Protein AF-A0A542DFB2-F1 (afdb_monomer_lite)

Organism: Amycolatopsis cihanbeyliensis (NCBI:txid1128664)

Radius of gyration: 19.71 Å; chains: 1; bounding box: 49×46×48 Å

Foldseek 3Di:
DWDQLQDDDPDDDDGADADDDPDDDDDPDLVNVVVVLVVVLVVCVVVVDQAEGETEDQFQALCSQLVPDDVVQSDSVSSVVVNVSVVVSLVVCVVSVHAYEYEYEQLALVCLVRVVCCCVPPLVRHEYEYEYDLQNPPRRVVNVVVSCVVQVWDWDDWDDAFLAQWIKTWTAGPVRGIYMYIGGHADAQPPVCVVPPQPDDRRQSRHFHDWHWHQDPVRFIWIARGPVCCVRIDTPVCCVVDVVVVSSVCRRVVRVVVVVVVVVD

Sequence (265 aa):
MFQIAASQVCGGKVGLHEAPPAHSPRLVTVQRLLDQASTLLELARVAQAPTKIGGEFFGTTPGELAEIQHGRYGTPTLAERKIAALKRSIAACEDHGVKASANIVVPDHSHAPRVHRLLDEYSPHLSVRLLNSLEHGTTSIEAIERILAKRGAVATTHYITAGVSGARVAYHLPDGRRVSFKQIRRVRLPETCTGCRFNNETDCHEGFYGVRLYYDRTGRYHVGVCIQRMDLSLSLDEFLTSSLRSEILDLRDSEYHRLNARRAG

Structure (mmCIF, N/CA/C/O backbone):
data_AF-A0A542DFB2-F1
#
_entry.id   AF-A0A542DFB2-F1
#
loop_
_atom_site.group_PDB
_atom_site.id
_atom_site.type_symbol
_atom_site.label_atom_id
_atom_site.label_alt_id
_atom_site.label_comp_id
_atom_site.label_asym_id
_atom_site.label_entity_id
_atom_site.label_seq_id
_atom_site.pdbx_PDB_ins_code
_atom_site.Cartn_x
_atom_site.Cartn_y
_atom_site.Cartn_z
_atom_site.occupancy
_atom_site.B_iso_or_equiv
_atom_site.auth_seq_id
_atom_site.auth_comp_id
_atom_site.auth_asym_id
_atom_site.auth_atom_id
_atom_site.pdbx_PDB_model_num
ATOM 1 N N . MET A 1 1 ? 10.942 14.071 1.724 1.00 25.75 1 MET A N 1
ATOM 2 C CA . MET A 1 1 ? 10.619 13.075 2.756 1.00 25.75 1 MET A CA 1
ATOM 3 C C . MET A 1 1 ? 11.130 11.741 2.237 1.00 25.75 1 MET A C 1
ATOM 5 O O . MET A 1 1 ? 10.850 11.424 1.093 1.00 25.75 1 MET A O 1
ATOM 9 N N . PHE A 1 2 ? 11.987 11.049 2.982 1.00 24.19 2 PHE A N 1
ATOM 10 C CA . PHE A 1 2 ? 12.137 9.607 2.820 1.00 24.19 2 PHE A CA 1
ATOM 11 C C . PHE A 1 2 ? 11.417 9.020 4.008 1.00 24.19 2 PHE A C 1
ATOM 13 O O . PHE A 1 2 ? 11.789 9.327 5.139 1.00 24.19 2 PHE A O 1
ATOM 20 N N . GLN A 1 3 ? 10.394 8.225 3.754 1.00 23.70 3 GLN A N 1
ATOM 21 C CA . GLN A 1 3 ? 9.850 7.370 4.782 1.00 23.70 3 GLN A CA 1
ATOM 22 C C . GLN A 1 3 ? 10.392 5.975 4.485 1.00 23.70 3 GLN A C 1
ATOM 24 O O . GLN A 1 3 ? 9.856 5.221 3.678 1.00 23.70 3 GLN A O 1
ATOM 29 N N . ILE A 1 4 ? 11.514 5.635 5.123 1.00 25.97 4 ILE A N 1
ATOM 30 C CA . ILE A 1 4 ? 11.744 4.233 5.466 1.00 25.97 4 ILE A CA 1
ATOM 31 C C . ILE A 1 4 ? 10.796 3.992 6.634 1.00 25.97 4 ILE A C 1
ATOM 33 O O . ILE A 1 4 ? 11.161 4.127 7.798 1.00 25.97 4 ILE A O 1
ATOM 37 N N . ALA A 1 5 ? 9.527 3.739 6.322 1.00 24.98 5 ALA A N 1
ATOM 38 C CA . ALA A 1 5 ? 8.661 3.101 7.285 1.00 24.98 5 ALA A CA 1
ATOM 39 C C . ALA A 1 5 ? 9.162 1.660 7.381 1.00 24.98 5 ALA A C 1
ATOM 41 O O . ALA A 1 5 ? 8.866 0.844 6.505 1.00 24.98 5 ALA A O 1
ATOM 42 N N . ALA A 1 6 ? 9.932 1.357 8.431 1.00 25.11 6 ALA A N 1
ATOM 43 C CA . ALA A 1 6 ? 10.104 -0.009 8.900 1.00 25.11 6 ALA A CA 1
ATOM 44 C C . ALA A 1 6 ? 8.702 -0.552 9.208 1.00 25.11 6 ALA A C 1
ATOM 46 O O . ALA A 1 6 ? 8.158 -0.381 10.294 1.00 25.11 6 ALA A O 1
ATOM 47 N N . SER A 1 7 ? 8.064 -1.113 8.187 1.00 23.72 7 SER A N 1
ATOM 48 C CA . SER A 1 7 ? 6.731 -1.672 8.267 1.00 23.72 7 SER A CA 1
ATOM 49 C C . SER A 1 7 ? 6.843 -3.185 8.148 1.00 23.72 7 SER A C 1
ATOM 51 O O . SER A 1 7 ? 7.188 -3.736 7.106 1.00 23.72 7 SER A O 1
ATOM 53 N N . GLN A 1 8 ? 6.484 -3.812 9.268 1.00 28.31 8 GLN A N 1
ATOM 54 C CA . GLN A 1 8 ? 6.056 -5.198 9.446 1.00 28.31 8 GLN A CA 1
ATOM 55 C C . GLN A 1 8 ? 7.141 -6.280 9.545 1.00 28.31 8 GLN A C 1
ATOM 57 O O . GLN A 1 8 ? 7.492 -6.956 8.580 1.00 28.31 8 GLN A O 1
ATOM 62 N N . VAL A 1 9 ? 7.506 -6.550 10.802 1.00 24.36 9 VAL A N 1
ATOM 63 C CA . VAL A 1 9 ? 7.761 -7.904 11.314 1.00 24.36 9 VAL A CA 1
ATOM 64 C C . VAL A 1 9 ? 6.420 -8.658 11.301 1.00 24.36 9 VAL A C 1
ATOM 66 O O . VAL A 1 9 ? 5.436 -8.187 11.867 1.00 24.36 9 VAL A O 1
ATOM 69 N N . CYS A 1 10 ? 6.334 -9.797 10.609 1.00 23.20 10 CYS A N 1
ATOM 70 C CA . CYS A 1 10 ? 5.158 -10.671 10.687 1.00 23.20 10 CYS A CA 1
ATOM 71 C C . CYS A 1 10 ? 5.271 -11.568 11.924 1.00 23.20 10 CYS A C 1
ATOM 73 O O . CYS A 1 10 ? 6.188 -12.378 11.997 1.00 23.20 10 CYS A O 1
ATOM 75 N N . GLY A 1 11 ? 4.318 -11.437 12.852 1.00 23.17 11 GLY A N 1
ATOM 76 C CA . GLY A 1 11 ? 4.201 -12.286 14.044 1.00 23.17 11 GLY A CA 1
ATOM 77 C C . GLY A 1 11 ? 3.808 -11.518 15.310 1.00 23.17 11 GLY A C 1
ATOM 78 O O . GLY A 1 11 ? 4.504 -11.611 16.310 1.00 23.17 11 GLY A O 1
ATOM 79 N N . GLY A 1 12 ? 2.717 -10.742 15.273 1.00 24.33 12 GLY A N 1
ATOM 80 C CA . GLY A 1 12 ? 2.219 -9.971 16.424 1.00 24.33 12 GLY A CA 1
ATOM 81 C C . GLY A 1 12 ? 2.910 -8.612 16.654 1.00 24.33 12 GLY A C 1
ATOM 82 O O . GLY A 1 12 ? 4.126 -8.509 16.567 1.00 24.33 12 GLY A O 1
ATOM 83 N N . LYS A 1 13 ? 2.104 -7.598 17.025 1.00 26.81 13 LYS A N 1
ATOM 84 C CA . LYS A 1 13 ? 2.416 -6.179 17.376 1.00 26.81 13 LYS A CA 1
ATOM 85 C C . LYS A 1 13 ? 2.428 -5.182 16.193 1.00 26.81 13 LYS A C 1
ATOM 87 O O . LYS A 1 13 ? 3.095 -5.384 15.188 1.00 26.81 13 LYS A O 1
ATOM 92 N N . VAL A 1 14 ? 1.460 -4.252 16.156 1.00 24.56 14 VAL A N 1
ATOM 93 C CA . VAL A 1 14 ? 1.483 -2.867 16.692 1.00 24.56 14 VAL A CA 1
ATOM 94 C C . VAL A 1 14 ? 2.544 -1.988 16.008 1.00 24.56 14 VAL A C 1
ATOM 96 O O . VAL A 1 14 ? 3.728 -2.099 16.300 1.00 24.56 14 VAL A O 1
ATOM 99 N N . GLY A 1 15 ? 2.106 -1.118 15.091 1.00 25.75 15 GLY A N 1
ATOM 100 C CA . GLY A 1 15 ? 2.950 -0.115 14.430 1.00 25.75 15 GLY A CA 1
ATOM 101 C C . GLY A 1 15 ? 2.669 1.277 14.985 1.00 25.75 15 GLY A C 1
ATOM 102 O O . GLY A 1 15 ? 1.506 1.574 15.212 1.00 25.75 15 GLY A O 1
ATOM 103 N N . LEU A 1 16 ? 3.710 2.088 15.205 1.00 24.47 16 LEU A N 1
ATOM 104 C CA . LEU A 1 16 ? 3.617 3.497 15.605 1.00 24.47 16 LEU A CA 1
ATOM 105 C C . LEU A 1 16 ? 3.590 4.383 14.356 1.00 24.47 16 LEU A C 1
ATOM 107 O O . LEU A 1 16 ? 4.542 4.383 13.577 1.00 24.47 16 LEU A O 1
ATOM 111 N N . HIS A 1 17 ? 2.534 5.165 14.183 1.00 29.58 17 HIS A N 1
ATOM 112 C CA . HIS A 1 17 ? 2.498 6.291 13.257 1.00 29.58 17 HIS A CA 1
ATOM 113 C C . HIS A 1 17 ? 2.699 7.597 14.045 1.00 29.58 17 HIS A C 1
ATOM 115 O O . HIS A 1 17 ? 2.044 7.812 15.067 1.00 29.58 17 HIS A O 1
ATOM 121 N N . GLU A 1 18 ? 3.598 8.474 13.585 1.00 26.58 18 GLU A N 1
ATOM 122 C CA . GLU A 1 18 ? 3.619 9.874 14.028 1.00 26.58 18 GLU A CA 1
ATOM 123 C C . GLU A 1 18 ? 2.436 10.613 13.382 1.00 26.58 18 GLU A C 1
ATOM 125 O O . GLU A 1 18 ? 2.159 10.445 12.191 1.00 26.58 18 GLU A O 1
ATOM 130 N N . ALA A 1 19 ? 1.716 11.401 14.184 1.00 25.70 19 ALA A N 1
ATOM 131 C CA . ALA A 1 19 ? 0.596 12.224 13.734 1.00 25.70 19 ALA A CA 1
ATOM 132 C C . ALA A 1 19 ? 1.034 13.228 12.639 1.00 25.70 19 ALA A C 1
ATOM 134 O O . ALA A 1 19 ? 2.193 13.655 12.631 1.00 25.70 19 ALA A O 1
ATOM 135 N N . PRO A 1 20 ? 0.135 13.643 11.725 1.00 27.19 20 PRO A N 1
ATOM 136 C CA . PRO A 1 20 ? 0.481 14.600 10.677 1.00 27.19 20 PRO A CA 1
ATOM 137 C C . PRO A 1 20 ? 0.865 15.961 11.296 1.00 27.19 20 PRO A C 1
ATOM 139 O O . PRO A 1 20 ? 0.231 16.395 12.262 1.00 27.19 20 PRO A O 1
ATOM 142 N N . PRO A 1 21 ? 1.904 16.653 10.788 1.00 33.16 21 PRO A N 1
ATOM 143 C CA . PRO A 1 21 ? 2.450 17.818 11.465 1.00 33.16 21 PRO A CA 1
ATOM 144 C C . PRO A 1 21 ? 1.622 19.072 11.180 1.00 33.16 21 PRO A C 1
ATOM 146 O O . PRO A 1 21 ? 1.460 19.463 10.028 1.00 33.16 21 PRO A O 1
ATOM 149 N N . ALA A 1 22 ? 1.222 19.781 12.237 1.00 27.17 22 ALA A N 1
ATOM 150 C CA . ALA A 1 22 ? 0.954 21.215 12.136 1.00 27.17 22 ALA A CA 1
ATOM 151 C C . ALA A 1 22 ? 2.257 22.043 12.068 1.00 27.17 22 ALA A C 1
ATOM 153 O O . ALA A 1 22 ? 2.207 23.182 11.633 1.00 27.17 22 ALA A O 1
ATOM 154 N N . HIS A 1 23 ? 3.437 21.495 12.410 1.00 25.59 23 HIS A N 1
ATOM 155 C CA . HIS A 1 23 ? 4.732 22.172 12.234 1.00 25.59 23 HIS A CA 1
ATOM 156 C C . HIS A 1 23 ? 5.899 21.189 11.998 1.00 25.59 23 HIS A C 1
ATOM 158 O O . HIS A 1 23 ? 5.926 20.085 12.535 1.00 25.59 23 HIS A O 1
ATOM 164 N N . SER A 1 24 ? 6.852 21.633 11.169 1.00 21.91 24 SER A N 1
ATOM 165 C CA . SER A 1 24 ? 7.990 20.934 10.547 1.00 21.91 24 SER A CA 1
ATOM 166 C C . SER A 1 24 ? 8.671 19.807 11.354 1.00 21.91 24 SER A C 1
ATOM 168 O O . SER A 1 24 ? 9.199 20.075 12.437 1.00 21.91 24 SER A O 1
ATOM 170 N N . PRO A 1 25 ? 8.812 18.583 10.798 1.00 24.33 25 PRO A N 1
ATOM 171 C CA . PRO A 1 25 ? 9.634 17.540 11.408 1.00 24.33 25 PRO A CA 1
ATOM 172 C C . PRO A 1 25 ? 11.120 17.936 11.413 1.00 24.33 25 PRO A C 1
ATOM 174 O O . PRO A 1 25 ? 11.669 18.426 10.420 1.00 24.33 25 PRO A O 1
ATOM 177 N N . ARG A 1 26 ? 11.787 17.722 12.555 1.00 23.59 26 ARG A N 1
ATOM 178 C CA . ARG A 1 26 ? 13.242 17.883 12.692 1.00 23.59 26 ARG A CA 1
ATOM 179 C C . ARG A 1 26 ? 13.953 16.853 11.805 1.00 23.59 26 ARG A C 1
ATOM 181 O O . ARG A 1 26 ? 13.631 15.671 11.824 1.00 23.59 26 ARG A O 1
ATOM 188 N N . LEU A 1 27 ? 14.936 17.325 11.037 1.00 25.11 27 LEU A N 1
ATOM 189 C CA . LEU A 1 27 ? 15.814 16.525 10.181 1.00 25.11 27 LEU A CA 1
ATOM 190 C C . LEU A 1 27 ? 16.520 15.424 10.985 1.00 25.11 27 LEU A C 1
ATOM 192 O O . LEU A 1 27 ? 17.450 15.707 11.736 1.00 25.11 27 LEU A O 1
ATOM 196 N N . VAL A 1 28 ? 16.133 14.168 10.773 1.00 28.50 28 V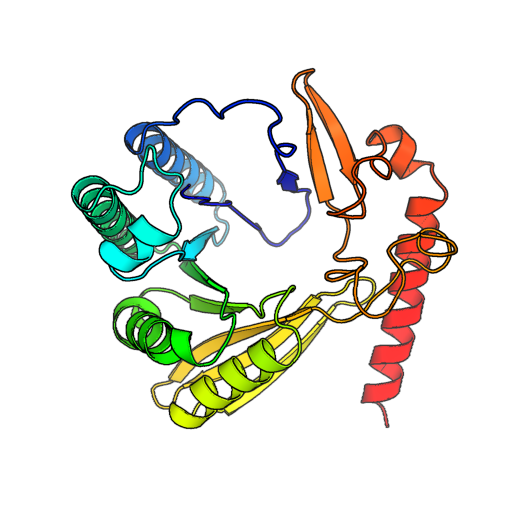AL A N 1
ATOM 197 C CA . VAL A 1 28 ? 17.018 13.030 11.037 1.00 28.50 28 VAL A CA 1
ATOM 198 C C . VAL A 1 28 ? 17.990 12.961 9.858 1.00 28.50 28 VAL A C 1
ATOM 200 O O . VAL A 1 28 ? 17.587 12.769 8.710 1.00 28.50 28 VAL A O 1
ATOM 203 N N . THR A 1 29 ? 19.271 13.219 10.111 1.00 27.44 29 THR A N 1
ATOM 204 C CA . THR A 1 29 ? 20.343 13.104 9.117 1.00 27.44 29 THR A CA 1
ATOM 205 C C . THR A 1 29 ? 20.395 11.676 8.570 1.00 27.44 29 THR A C 1
ATOM 207 O O . THR A 1 29 ? 20.251 10.721 9.325 1.00 27.44 29 THR A O 1
ATOM 210 N N . VAL A 1 30 ? 20.647 11.517 7.264 1.00 32.47 30 VAL A N 1
ATOM 211 C CA . VAL A 1 30 ? 20.801 10.205 6.590 1.00 32.47 30 VAL A CA 1
ATOM 212 C C . VAL A 1 30 ? 21.807 9.302 7.319 1.00 32.47 30 VAL A C 1
ATOM 214 O O . VAL A 1 30 ? 21.616 8.095 7.364 1.00 32.47 30 VAL A O 1
ATOM 217 N N . GLN A 1 31 ? 22.818 9.893 7.962 1.00 29.42 31 GLN A N 1
ATOM 218 C CA . GLN A 1 31 ? 23.769 9.181 8.812 1.00 29.42 31 GLN A CA 1
ATOM 219 C C . GLN A 1 31 ? 23.091 8.485 9.999 1.00 29.42 31 GLN A C 1
ATOM 221 O O . GLN A 1 31 ? 23.295 7.302 10.200 1.00 29.42 31 GLN A O 1
ATOM 226 N N . ARG A 1 32 ? 22.180 9.164 10.702 1.00 33.41 32 ARG A N 1
ATOM 227 C CA . ARG A 1 32 ? 21.460 8.608 11.856 1.00 33.41 32 ARG A CA 1
ATOM 228 C C . ARG A 1 32 ? 20.479 7.495 11.455 1.00 33.41 32 ARG A C 1
ATOM 230 O O . ARG A 1 32 ? 20.207 6.609 12.251 1.00 33.41 32 ARG A O 1
ATOM 237 N N . LEU A 1 33 ? 19.980 7.525 10.215 1.00 35.06 33 LEU A N 1
ATOM 238 C CA . LEU A 1 33 ? 19.195 6.444 9.600 1.00 35.06 33 LEU A CA 1
ATOM 239 C C . LEU A 1 33 ? 20.065 5.233 9.221 1.00 35.06 33 LEU A C 1
ATOM 241 O O . LEU A 1 33 ? 19.615 4.102 9.369 1.00 35.06 33 LEU A O 1
ATOM 245 N N . LEU A 1 34 ? 21.302 5.454 8.761 1.00 36.34 34 LEU A N 1
ATOM 246 C CA . LEU A 1 34 ? 22.284 4.385 8.539 1.00 36.34 34 LEU A CA 1
ATOM 247 C C . LEU A 1 34 ? 22.746 3.772 9.869 1.00 36.34 34 LEU A C 1
ATOM 249 O O . LEU A 1 34 ? 22.837 2.551 9.973 1.00 36.34 34 LEU A O 1
ATOM 253 N N . ASP A 1 35 ? 22.933 4.597 10.899 1.00 38.44 35 ASP A N 1
ATOM 254 C CA . ASP A 1 35 ? 23.262 4.151 12.254 1.00 38.44 35 ASP A CA 1
ATOM 255 C C . ASP A 1 35 ? 22.099 3.331 12.849 1.00 38.44 35 ASP A C 1
ATOM 257 O O . ASP A 1 35 ? 22.317 2.263 13.410 1.00 38.44 35 ASP A O 1
ATOM 261 N N . GLN A 1 36 ? 20.845 3.750 12.631 1.00 39.81 36 GLN A N 1
ATOM 262 C CA . GLN A 1 36 ? 19.656 2.975 13.011 1.00 39.81 36 GLN A CA 1
ATOM 263 C C . GLN A 1 36 ? 19.491 1.685 12.200 1.00 39.81 36 GLN A C 1
ATOM 265 O O . GLN A 1 36 ? 19.054 0.685 12.761 1.00 39.81 36 GLN A O 1
ATOM 270 N N . ALA A 1 37 ? 19.837 1.670 10.909 1.00 41.88 37 ALA A N 1
ATOM 271 C CA . ALA A 1 37 ? 19.822 0.453 10.097 1.00 41.88 37 ALA A CA 1
ATOM 272 C C . ALA A 1 37 ? 20.858 -0.562 10.604 1.00 41.88 37 ALA A C 1
ATOM 274 O O . ALA A 1 37 ? 20.532 -1.736 10.727 1.00 41.88 37 ALA A O 1
ATOM 275 N N . SER A 1 38 ? 22.055 -0.095 10.975 1.00 41.06 38 SER A N 1
ATOM 276 C CA . SER A 1 38 ? 23.095 -0.878 11.658 1.00 41.06 38 SER A CA 1
ATOM 277 C C . SER A 1 38 ? 22.603 -1.447 13.001 1.00 41.06 38 SER A C 1
ATOM 279 O O . SER A 1 38 ? 22.711 -2.647 13.242 1.00 41.06 38 SER A O 1
ATOM 281 N N . THR A 1 39 ? 21.950 -0.632 13.836 1.00 38.81 39 THR A N 1
ATOM 282 C CA . THR A 1 39 ? 21.360 -1.087 15.111 1.00 38.81 39 THR A CA 1
ATOM 283 C C . THR A 1 39 ? 20.206 -2.081 14.911 1.00 38.81 39 THR A C 1
ATOM 285 O O . THR A 1 39 ? 20.091 -3.062 15.642 1.00 38.81 39 THR A O 1
ATOM 288 N N . LEU A 1 40 ? 19.352 -1.872 13.903 1.00 38.59 40 LEU A N 1
ATOM 289 C CA . LEU A 1 40 ? 18.279 -2.804 13.533 1.00 38.59 40 LEU A CA 1
ATOM 290 C C . LEU A 1 40 ? 18.834 -4.123 12.967 1.00 38.59 40 LEU A C 1
ATOM 292 O O . LEU A 1 40 ? 18.248 -5.175 13.210 1.00 38.59 40 LEU A O 1
ATOM 296 N N . LEU A 1 41 ? 19.967 -4.077 12.257 1.00 42.16 41 LEU A N 1
ATOM 297 C CA . LEU A 1 41 ? 20.713 -5.238 11.758 1.00 42.16 41 LEU A CA 1
ATOM 298 C C . LEU A 1 41 ? 21.354 -6.048 12.897 1.00 42.16 41 LEU A C 1
ATOM 300 O O . LEU A 1 41 ? 21.289 -7.277 12.867 1.00 42.16 41 LEU A O 1
ATOM 304 N N . GLU A 1 42 ? 21.916 -5.396 13.920 1.00 39.28 42 GLU A N 1
ATOM 305 C CA . GLU A 1 42 ? 22.391 -6.082 15.131 1.00 39.28 42 GLU A CA 1
ATOM 306 C C . GLU A 1 42 ? 21.243 -6.739 15.905 1.00 39.28 42 GLU A C 1
ATOM 308 O O . GLU A 1 42 ? 21.332 -7.915 16.255 1.00 39.28 42 GLU A O 1
ATOM 313 N N . LEU A 1 43 ? 20.129 -6.029 16.103 1.00 34.41 43 LEU A N 1
ATOM 314 C CA . LEU A 1 43 ? 18.941 -6.579 16.763 1.00 34.41 43 LEU A CA 1
ATOM 315 C C . LEU A 1 43 ? 18.358 -7.779 15.998 1.00 34.41 43 LEU A C 1
ATOM 317 O O . LEU A 1 43 ? 17.972 -8.773 16.609 1.00 34.41 43 LEU A O 1
ATOM 321 N N . ALA A 1 44 ? 18.341 -7.719 14.665 1.00 35.06 44 ALA A N 1
ATOM 322 C CA . ALA A 1 44 ? 17.924 -8.818 13.796 1.00 35.06 44 ALA A CA 1
ATOM 323 C C . ALA A 1 44 ? 18.855 -10.039 13.882 1.00 35.06 44 ALA A C 1
ATOM 325 O O . ALA A 1 44 ? 18.373 -11.174 13.933 1.00 35.06 44 ALA A O 1
ATOM 326 N N . ARG A 1 45 ? 20.178 -9.816 13.939 1.00 40.16 45 ARG A N 1
ATOM 327 C CA . ARG A 1 45 ? 21.183 -10.873 14.152 1.00 40.16 45 ARG A CA 1
ATOM 328 C C . ARG A 1 45 ? 21.005 -11.563 15.501 1.00 40.16 45 ARG A C 1
ATOM 330 O O . ARG A 1 45 ? 21.043 -12.788 15.557 1.00 40.16 45 ARG A O 1
ATOM 337 N N . VAL A 1 46 ? 20.776 -10.795 16.565 1.00 37.88 46 VAL A N 1
ATOM 338 C CA . VAL A 1 46 ? 20.543 -11.325 17.918 1.00 37.88 46 VAL A CA 1
ATOM 339 C C . VAL A 1 46 ? 19.220 -12.102 17.999 1.00 37.88 46 VAL A C 1
ATOM 341 O O . VAL A 1 46 ? 19.134 -13.091 18.722 1.00 37.88 46 VAL A O 1
ATOM 344 N N . ALA A 1 47 ? 18.202 -11.712 17.226 1.00 30.97 47 ALA A N 1
ATOM 345 C CA . ALA A 1 47 ? 16.862 -12.297 17.290 1.00 30.97 47 ALA A CA 1
ATOM 346 C C . ALA A 1 47 ? 16.635 -13.562 16.429 1.00 30.97 47 ALA A C 1
ATOM 348 O O . ALA A 1 47 ? 15.548 -14.131 16.507 1.00 30.97 47 ALA A O 1
ATOM 349 N N . GLN A 1 48 ? 17.598 -13.993 15.595 1.00 33.97 48 GLN A N 1
ATOM 350 C CA . GLN A 1 48 ? 17.486 -15.152 14.676 1.00 33.97 48 GLN A CA 1
ATOM 351 C C . GLN A 1 48 ? 16.179 -15.206 13.846 1.00 33.97 48 GLN A C 1
ATOM 353 O O . GLN A 1 48 ? 15.727 -16.273 13.430 1.00 33.97 48 GLN A O 1
ATOM 358 N N . ALA A 1 49 ? 15.556 -14.057 13.579 1.00 35.59 49 ALA A N 1
ATOM 359 C CA . ALA A 1 49 ? 14.310 -13.965 12.826 1.00 35.59 49 ALA A CA 1
ATOM 360 C C . ALA A 1 49 ? 14.586 -13.485 11.391 1.00 35.59 49 ALA A C 1
ATOM 362 O O . ALA A 1 49 ? 15.392 -12.565 11.203 1.00 35.59 49 ALA A O 1
ATOM 363 N N . PRO A 1 50 ? 13.911 -14.038 10.359 1.00 38.56 50 PRO A N 1
ATOM 364 C CA . PRO A 1 50 ? 14.035 -13.535 8.997 1.00 38.56 50 PRO A CA 1
ATOM 365 C C . PRO A 1 50 ? 13.543 -12.086 8.949 1.00 38.56 50 PRO A C 1
ATOM 367 O O . PRO A 1 50 ? 12.345 -11.804 8.972 1.00 38.56 50 PRO A O 1
ATOM 370 N N . THR A 1 51 ? 14.495 -11.162 8.895 1.00 49.69 51 THR A N 1
ATOM 371 C CA . THR A 1 51 ? 14.220 -9.730 8.931 1.00 49.69 51 THR A CA 1
ATOM 372 C C . THR A 1 51 ? 14.010 -9.235 7.509 1.00 49.69 51 THR A C 1
ATOM 374 O O . THR A 1 51 ? 14.783 -9.536 6.596 1.00 49.69 51 THR A O 1
ATOM 377 N N . LYS A 1 52 ? 12.916 -8.501 7.306 1.00 50.44 52 LYS A N 1
ATOM 378 C CA . LYS A 1 52 ? 12.601 -7.841 6.044 1.00 50.44 52 LYS A CA 1
ATOM 379 C C . LYS A 1 52 ? 12.516 -6.340 6.279 1.00 50.44 52 LYS A C 1
ATOM 381 O O . LYS A 1 52 ? 11.786 -5.907 7.164 1.00 50.44 52 LYS A O 1
ATOM 386 N N . ILE A 1 53 ? 13.213 -5.559 5.460 1.00 55.84 53 ILE A N 1
ATOM 387 C CA . ILE A 1 53 ? 13.146 -4.096 5.488 1.00 55.84 53 ILE A CA 1
ATOM 388 C C . ILE A 1 53 ? 12.315 -3.622 4.291 1.00 55.84 53 ILE A C 1
ATOM 390 O O . ILE A 1 53 ? 12.544 -4.015 3.144 1.00 55.84 53 ILE A O 1
ATOM 394 N N . GLY A 1 54 ? 11.296 -2.807 4.563 1.00 49.62 54 GLY A N 1
ATOM 395 C CA . GLY A 1 54 ? 10.465 -2.160 3.550 1.00 49.62 54 GLY A CA 1
ATOM 396 C C . GLY A 1 54 ? 10.801 -0.683 3.407 1.00 49.62 54 GLY A C 1
ATOM 397 O O . GLY A 1 54 ? 11.004 0.002 4.405 1.00 49.62 54 GLY A O 1
ATOM 398 N N . GLY A 1 55 ? 10.850 -0.198 2.167 1.00 55.59 55 GLY A N 1
ATOM 399 C CA . GLY A 1 55 ? 11.021 1.216 1.849 1.00 55.59 55 GLY A CA 1
ATOM 400 C C . GLY A 1 55 ? 10.036 1.679 0.779 1.00 55.59 55 GLY A C 1
ATOM 401 O O . GLY A 1 55 ? 9.618 0.902 -0.082 1.00 55.59 55 GLY A O 1
ATOM 402 N N . GLU A 1 56 ? 9.663 2.955 0.830 1.00 58.78 56 GLU A N 1
ATOM 403 C CA . GLU A 1 56 ? 8.843 3.601 -0.195 1.00 58.78 56 GLU A CA 1
ATOM 404 C C . GLU A 1 56 ? 9.732 4.271 -1.247 1.00 58.78 56 GLU A C 1
ATOM 406 O O . GLU A 1 56 ? 10.609 5.084 -0.939 1.00 58.78 56 GLU A O 1
ATOM 411 N N . PHE A 1 57 ? 9.513 3.907 -2.509 1.00 65.62 57 PHE A N 1
ATOM 412 C CA . PHE A 1 57 ? 10.231 4.428 -3.663 1.00 65.62 57 PHE A CA 1
ATOM 413 C C . PHE A 1 57 ? 9.409 5.545 -4.284 1.00 65.62 57 PHE A C 1
ATOM 415 O O . PHE A 1 57 ? 8.524 5.331 -5.110 1.00 65.62 57 PHE A O 1
ATOM 422 N N . PHE A 1 58 ? 9.730 6.756 -3.855 1.00 62.88 58 PHE A N 1
ATOM 423 C CA . PHE A 1 58 ? 9.090 7.974 -4.321 1.00 62.88 58 PHE A CA 1
ATOM 424 C C . PHE A 1 58 ? 9.571 8.354 -5.737 1.00 62.88 58 PHE A C 1
ATOM 426 O O . PHE A 1 58 ? 8.767 8.740 -6.579 1.00 62.88 58 PHE A O 1
ATOM 433 N N . GLY A 1 59 ? 10.852 8.147 -6.051 1.00 67.62 59 GLY A N 1
ATOM 434 C CA . GLY A 1 59 ? 11.412 8.352 -7.389 1.00 67.62 59 GLY A CA 1
ATOM 435 C C . GLY A 1 59 ? 12.539 7.365 -7.673 1.00 67.62 59 GLY A C 1
ATOM 436 O O . GLY A 1 59 ? 13.221 6.917 -6.751 1.00 67.62 59 GLY A O 1
ATOM 437 N N . THR A 1 60 ? 12.721 7.019 -8.947 1.00 75.75 60 THR A N 1
ATOM 438 C CA . THR A 1 60 ? 13.833 6.174 -9.426 1.00 75.75 60 THR A CA 1
ATOM 439 C C . THR A 1 60 ? 14.976 7.004 -10.010 1.00 75.75 60 THR A C 1
ATOM 441 O O . THR A 1 60 ? 16.083 6.499 -10.163 1.00 75.75 60 THR A O 1
ATOM 444 N N . THR A 1 61 ? 14.733 8.288 -10.289 1.00 82.31 61 THR A N 1
ATOM 445 C CA . THR A 1 61 ? 15.747 9.252 -10.732 1.00 82.31 61 THR A CA 1
ATOM 446 C C . THR A 1 61 ? 15.779 10.483 -9.820 1.00 82.31 61 THR A C 1
ATOM 448 O O . THR A 1 61 ? 14.807 10.743 -9.101 1.00 82.31 61 THR A O 1
ATOM 451 N N . PRO A 1 62 ? 16.880 11.260 -9.818 1.00 81.19 62 PRO A N 1
ATOM 452 C CA . PRO A 1 62 ? 16.965 12.466 -9.001 1.00 81.19 62 PRO A CA 1
ATOM 453 C C . PRO A 1 62 ? 15.888 13.501 -9.330 1.00 81.19 62 PRO A C 1
ATOM 455 O O . PRO A 1 62 ? 15.347 14.105 -8.412 1.00 81.19 62 PRO A O 1
ATOM 458 N N . GLY A 1 63 ? 15.549 13.670 -10.614 1.00 81.31 63 GLY A N 1
ATOM 459 C CA . GLY A 1 63 ? 14.488 14.585 -11.050 1.00 81.31 63 GLY A CA 1
ATOM 460 C C . GLY A 1 63 ? 13.129 14.186 -10.480 1.00 81.31 63 GLY A C 1
ATOM 461 O O . GLY A 1 63 ? 12.506 14.971 -9.774 1.00 81.31 63 GLY A O 1
ATOM 462 N N . GLU A 1 64 ? 12.744 12.918 -10.652 1.00 80.88 64 GLU A N 1
ATOM 463 C CA . GLU A 1 64 ? 11.498 12.383 -10.085 1.00 80.88 64 GLU A CA 1
ATOM 464 C C . GLU A 1 64 ? 11.445 12.550 -8.566 1.00 80.88 64 GLU A C 1
ATOM 466 O O . GLU A 1 64 ? 10.431 12.939 -7.993 1.00 80.88 64 GLU A O 1
ATOM 471 N N . LEU A 1 65 ? 12.556 12.245 -7.890 1.00 78.12 65 LEU A N 1
ATOM 472 C CA . LEU A 1 65 ? 12.634 12.348 -6.443 1.00 78.12 65 LEU A CA 1
ATOM 473 C C . LEU A 1 65 ? 12.627 13.808 -5.959 1.00 78.12 65 LEU A C 1
ATOM 475 O O . LEU A 1 65 ? 12.207 14.057 -4.831 1.00 78.12 65 LEU A O 1
ATOM 479 N N . ALA A 1 66 ? 13.091 14.760 -6.764 1.00 76.56 66 ALA A N 1
ATOM 480 C CA . ALA A 1 66 ? 13.043 16.180 -6.443 1.00 76.56 66 ALA A CA 1
ATOM 481 C C . ALA A 1 66 ? 11.616 16.745 -6.557 1.00 76.56 66 ALA A C 1
ATOM 483 O O . ALA A 1 66 ? 11.200 17.477 -5.662 1.00 76.56 66 ALA A O 1
ATOM 484 N N . GLU A 1 67 ? 10.855 16.349 -7.583 1.00 77.31 67 GLU A N 1
ATOM 485 C CA . GLU A 1 67 ? 9.482 16.824 -7.857 1.00 77.31 67 GLU A CA 1
ATOM 486 C C . GLU A 1 67 ? 8.505 16.568 -6.704 1.00 77.31 67 GLU A C 1
ATOM 488 O O . GLU A 1 67 ? 7.661 17.397 -6.378 1.00 77.31 67 GLU A O 1
ATOM 493 N N . ILE A 1 68 ? 8.640 15.420 -6.049 1.00 71.44 68 ILE A N 1
ATOM 494 C CA . ILE A 1 68 ? 7.760 14.987 -4.952 1.00 71.44 68 ILE A CA 1
ATOM 495 C C . ILE A 1 68 ? 8.285 15.384 -3.570 1.00 71.44 68 ILE A C 1
ATOM 497 O O . ILE A 1 68 ? 7.709 15.033 -2.536 1.00 71.44 68 ILE A O 1
ATOM 501 N N . GLN A 1 69 ? 9.428 16.069 -3.511 1.00 67.44 69 GLN A N 1
ATOM 502 C CA . GLN A 1 69 ? 9.997 16.529 -2.258 1.00 67.44 69 GLN A CA 1
ATOM 503 C C . GLN A 1 69 ? 9.524 17.938 -1.928 1.00 67.44 69 GLN A C 1
ATOM 505 O O . GLN A 1 69 ? 9.539 18.836 -2.757 1.00 67.44 69 GLN A O 1
ATOM 510 N N . HIS A 1 70 ? 9.185 18.147 -0.652 1.00 73.88 70 HIS A N 1
ATOM 511 C CA . HIS A 1 70 ? 8.980 19.484 -0.098 1.00 73.88 70 HIS A CA 1
ATOM 512 C C . HIS A 1 70 ? 10.117 20.422 -0.535 1.00 73.88 70 HIS A C 1
ATOM 514 O O . HIS A 1 70 ? 11.278 20.020 -0.440 1.00 73.88 70 HIS A O 1
ATOM 520 N N . GLY A 1 71 ? 9.803 21.661 -0.935 1.00 72.25 71 GLY A N 1
ATOM 521 C CA . GLY A 1 71 ? 10.724 22.568 -1.645 1.00 72.25 71 GLY A CA 1
ATOM 522 C C . GLY A 1 71 ? 12.107 22.739 -1.002 1.00 72.25 71 GLY A C 1
ATOM 523 O O . GLY A 1 71 ? 13.113 22.791 -1.697 1.00 72.25 71 GLY A O 1
ATOM 524 N N . ARG A 1 72 ? 12.191 22.680 0.334 1.00 70.12 72 ARG A N 1
ATOM 525 C CA . ARG A 1 72 ? 13.463 22.644 1.091 1.00 70.12 72 ARG A CA 1
ATOM 526 C C . ARG A 1 72 ? 14.439 21.527 0.662 1.00 70.12 72 ARG A C 1
ATOM 528 O O . ARG A 1 72 ? 15.638 21.643 0.895 1.00 70.12 72 ARG A O 1
ATOM 535 N N . TYR A 1 73 ? 13.938 20.427 0.108 1.00 68.44 73 TYR A N 1
ATOM 536 C CA . TYR A 1 73 ? 14.705 19.234 -0.257 1.00 68.44 73 TYR A CA 1
ATOM 537 C C . TYR A 1 73 ? 14.679 18.915 -1.752 1.00 68.44 73 TYR A C 1
ATOM 539 O O . TYR A 1 73 ? 15.394 18.004 -2.155 1.00 68.44 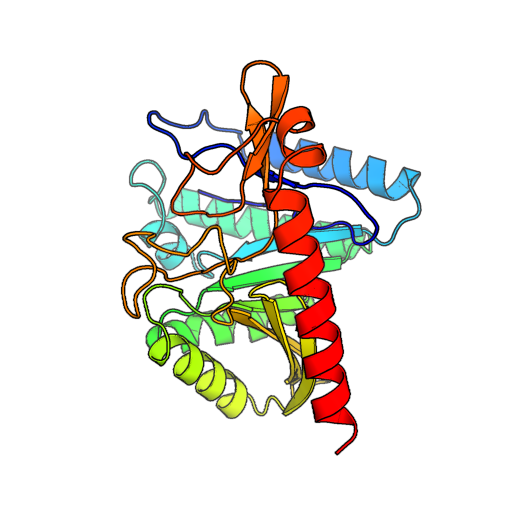73 TYR A O 1
ATOM 547 N N . GLY A 1 74 ? 13.907 19.649 -2.556 1.00 71.50 74 GLY A N 1
ATOM 548 C CA . GLY A 1 74 ? 13.721 19.407 -3.991 1.00 71.50 74 GLY A CA 1
ATOM 549 C C . GLY A 1 74 ? 14.923 19.781 -4.864 1.00 71.50 74 GLY A C 1
ATOM 550 O O . GLY A 1 74 ? 14.742 20.140 -6.020 1.00 71.50 74 GLY A O 1
ATOM 551 N N . THR A 1 75 ? 16.151 19.749 -4.333 1.00 79.69 75 THR A N 1
ATOM 552 C CA . THR A 1 75 ? 17.348 20.016 -5.138 1.00 79.69 75 THR A CA 1
ATOM 553 C C . THR A 1 75 ? 17.865 18.718 -5.769 1.00 79.69 75 THR A C 1
ATOM 555 O O . THR A 1 75 ? 17.953 17.697 -5.071 1.00 79.69 75 THR A O 1
ATOM 558 N N . PRO A 1 76 ? 18.268 18.731 -7.055 1.00 79.12 76 PRO A N 1
ATOM 559 C CA . PRO A 1 76 ? 18.791 17.545 -7.736 1.00 79.12 76 PRO A CA 1
ATOM 560 C C . PRO A 1 76 ? 19.950 16.876 -6.987 1.00 79.12 76 PRO A C 1
ATOM 562 O O . PRO A 1 76 ? 19.937 15.667 -6.785 1.00 79.12 76 PRO A O 1
ATOM 565 N N . THR A 1 77 ? 20.888 17.659 -6.447 1.00 83.44 77 THR A N 1
ATOM 566 C CA . THR A 1 77 ? 22.036 17.142 -5.684 1.00 83.44 77 THR A CA 1
ATOM 567 C C . THR A 1 77 ? 21.618 16.392 -4.418 1.00 83.44 77 THR A C 1
ATOM 569 O O . THR A 1 77 ? 22.205 15.367 -4.060 1.00 83.44 77 THR A O 1
ATOM 572 N N . LEU A 1 78 ? 20.595 16.876 -3.702 1.00 78.69 78 LEU A N 1
ATOM 573 C CA . LEU A 1 78 ? 20.074 16.145 -2.549 1.00 78.69 78 LEU A CA 1
ATOM 574 C C . LEU A 1 78 ? 19.381 14.864 -3.004 1.00 78.69 78 LEU A C 1
ATOM 576 O O . LEU A 1 78 ? 19.589 13.830 -2.376 1.00 78.69 78 LEU A O 1
ATOM 580 N N . ALA A 1 79 ? 18.604 14.908 -4.084 1.00 78.38 79 ALA A N 1
ATOM 581 C CA . ALA A 1 79 ? 17.949 13.734 -4.647 1.00 78.38 79 ALA A CA 1
ATOM 582 C C . ALA A 1 79 ? 18.951 12.662 -5.139 1.00 78.38 79 ALA A C 1
ATOM 584 O O . ALA A 1 79 ? 18.755 11.475 -4.877 1.00 78.38 79 ALA A O 1
ATOM 585 N N . GLU A 1 80 ? 20.075 13.056 -5.737 1.00 83.00 80 GLU A N 1
ATOM 586 C CA . GLU A 1 80 ? 21.173 12.157 -6.126 1.00 83.00 80 GLU A CA 1
ATOM 587 C C . GLU A 1 80 ? 21.803 11.460 -4.924 1.00 83.00 80 GLU A C 1
ATOM 589 O O . GLU A 1 80 ? 21.865 10.230 -4.870 1.00 83.00 80 GLU A O 1
ATOM 594 N N . ARG A 1 81 ? 22.219 12.234 -3.910 1.00 80.75 81 ARG A N 1
ATOM 595 C CA . ARG A 1 81 ? 22.802 11.684 -2.672 1.00 80.75 81 ARG A CA 1
ATOM 596 C C . ARG A 1 81 ? 21.874 10.670 -2.015 1.00 80.75 81 ARG A C 1
ATOM 598 O O . ARG A 1 81 ? 22.318 9.674 -1.445 1.00 80.75 81 ARG A O 1
ATOM 605 N N . LYS A 1 82 ? 20.581 10.948 -2.098 1.00 73.88 82 LYS A N 1
ATOM 606 C CA . LYS A 1 82 ? 19.491 10.141 -1.575 1.00 73.88 82 LYS A CA 1
ATOM 607 C C . LYS A 1 82 ? 19.320 8.823 -2.341 1.00 73.88 82 LYS A C 1
ATOM 609 O O . LYS A 1 82 ? 19.243 7.775 -1.705 1.00 73.88 82 LYS A O 1
ATOM 614 N N . ILE A 1 83 ? 19.347 8.844 -3.672 1.00 79.25 83 ILE A N 1
ATOM 615 C CA . ILE A 1 83 ? 19.330 7.621 -4.496 1.00 79.25 83 ILE A CA 1
ATOM 616 C C . ILE A 1 83 ? 20.602 6.797 -4.286 1.00 79.25 83 ILE A C 1
ATOM 618 O O . ILE A 1 83 ? 20.533 5.577 -4.162 1.00 79.25 83 ILE A O 1
ATOM 622 N N . ALA A 1 84 ? 21.762 7.446 -4.171 1.00 79.62 84 ALA A N 1
ATOM 623 C CA . ALA A 1 84 ? 23.013 6.758 -3.869 1.00 79.62 84 ALA A CA 1
ATOM 624 C C . ALA A 1 84 ? 22.971 6.067 -2.494 1.00 79.62 84 ALA A C 1
ATOM 626 O O . ALA A 1 84 ? 23.442 4.940 -2.355 1.00 79.62 84 ALA A O 1
ATOM 627 N N . ALA A 1 85 ? 22.381 6.714 -1.483 1.00 78.75 85 ALA A N 1
ATOM 628 C CA . ALA A 1 85 ? 22.172 6.103 -0.172 1.00 78.75 85 ALA A CA 1
ATOM 629 C C . ALA A 1 85 ? 21.239 4.887 -0.250 1.00 78.75 85 ALA A C 1
ATOM 631 O O . ALA A 1 85 ? 21.569 3.846 0.307 1.00 78.75 85 ALA A O 1
ATOM 632 N N . LEU A 1 86 ? 20.139 4.986 -1.002 1.00 78.94 86 LEU A N 1
ATOM 633 C CA . LEU A 1 86 ? 19.219 3.872 -1.232 1.00 78.94 86 LEU A CA 1
ATOM 634 C C . LEU A 1 86 ? 19.922 2.663 -1.865 1.00 78.94 86 LEU A C 1
ATOM 636 O O . LEU A 1 86 ? 19.767 1.548 -1.377 1.00 78.94 86 LEU A O 1
ATOM 640 N N . LYS A 1 87 ? 20.744 2.885 -2.900 1.00 80.50 87 LYS A N 1
ATOM 641 C CA 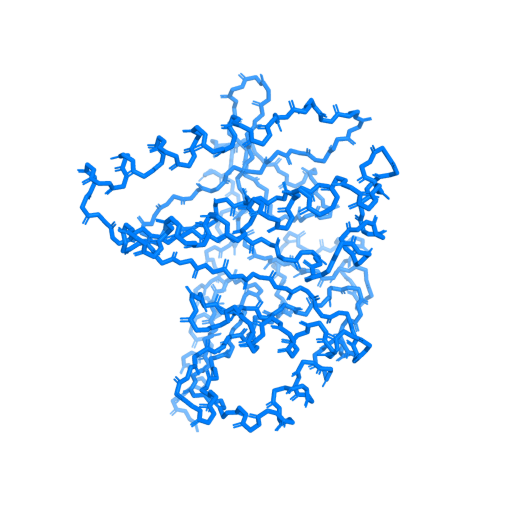. LYS A 1 87 ? 21.534 1.819 -3.539 1.00 80.50 87 LYS A CA 1
ATOM 642 C C . LYS A 1 87 ? 22.480 1.135 -2.545 1.00 80.50 87 LYS A C 1
ATOM 644 O O . LYS A 1 87 ? 22.511 -0.089 -2.491 1.00 80.50 87 LYS A O 1
ATOM 649 N N . ARG A 1 88 ? 23.183 1.907 -1.704 1.00 80.44 88 ARG A N 1
ATOM 650 C CA . ARG A 1 88 ? 24.044 1.347 -0.644 1.00 80.44 88 ARG A CA 1
ATOM 651 C C . ARG A 1 88 ? 23.259 0.541 0.390 1.00 80.44 88 ARG A C 1
ATOM 653 O O . ARG A 1 88 ? 23.740 -0.493 0.829 1.00 80.44 88 ARG A O 1
ATOM 660 N N . SER A 1 89 ? 22.062 0.988 0.769 1.00 76.00 89 SER A N 1
ATOM 661 C CA . SER A 1 89 ? 21.216 0.250 1.714 1.00 76.00 89 SER A CA 1
ATOM 662 C C . SER A 1 89 ? 20.725 -1.083 1.151 1.00 76.00 89 SER A C 1
ATOM 664 O O . SER A 1 89 ? 20.640 -2.048 1.901 1.00 76.00 89 SER A O 1
ATOM 666 N N . ILE A 1 90 ? 20.418 -1.150 -0.148 1.00 79.06 90 ILE A N 1
ATOM 667 C CA . ILE A 1 90 ? 20.036 -2.405 -0.812 1.00 79.06 90 ILE A CA 1
ATOM 668 C C . ILE A 1 90 ? 21.219 -3.374 -0.812 1.00 79.06 90 ILE A C 1
ATOM 670 O O . ILE A 1 90 ? 21.058 -4.488 -0.326 1.00 79.06 90 ILE A O 1
ATOM 674 N N . ALA A 1 91 ? 22.403 -2.922 -1.240 1.00 81.38 91 ALA A N 1
ATOM 675 C CA . ALA A 1 91 ? 23.615 -3.743 -1.232 1.00 81.38 91 ALA A CA 1
ATOM 676 C C . ALA A 1 91 ? 23.938 -4.275 0.176 1.00 81.38 91 ALA A C 1
ATOM 678 O O . ALA A 1 91 ? 24.129 -5.469 0.358 1.00 81.38 91 ALA A O 1
ATOM 679 N N . ALA A 1 92 ? 23.867 -3.420 1.202 1.00 76.50 92 ALA A N 1
ATOM 680 C CA . ALA A 1 92 ? 24.072 -3.847 2.585 1.00 76.50 92 ALA A CA 1
ATOM 681 C C . ALA A 1 92 ? 23.036 -4.888 3.053 1.00 76.50 92 ALA A C 1
ATOM 683 O O . ALA A 1 92 ? 23.363 -5.778 3.834 1.00 76.50 92 ALA A O 1
ATOM 684 N N . CYS A 1 93 ? 21.779 -4.796 2.598 1.00 76.25 93 CYS A N 1
ATOM 685 C CA . CYS A 1 93 ? 20.787 -5.830 2.894 1.00 76.25 93 CYS A CA 1
ATOM 686 C C . CYS A 1 93 ? 21.193 -7.171 2.271 1.00 76.25 93 CYS A C 1
ATOM 688 O O . CYS A 1 93 ? 21.126 -8.192 2.951 1.00 76.25 93 CYS A O 1
ATOM 690 N N . GLU A 1 94 ? 21.645 -7.169 1.017 1.00 82.19 94 GLU A N 1
ATOM 691 C CA . GLU A 1 94 ? 22.112 -8.374 0.325 1.00 82.19 94 GLU A CA 1
ATOM 692 C C . GLU A 1 94 ? 23.340 -8.989 1.004 1.00 82.19 94 GLU A C 1
ATOM 694 O O . GLU A 1 94 ? 23.309 -10.175 1.338 1.00 82.19 94 GLU A O 1
ATOM 699 N N . ASP A 1 95 ? 24.355 -8.175 1.312 1.00 81.69 95 ASP A N 1
ATOM 700 C CA . ASP A 1 95 ? 25.594 -8.586 1.993 1.00 81.69 95 ASP A CA 1
ATOM 701 C C . ASP A 1 95 ? 25.331 -9.239 3.361 1.00 81.69 95 ASP A C 1
ATOM 703 O O . ASP A 1 95 ? 26.119 -10.049 3.856 1.00 81.69 95 ASP A O 1
ATOM 707 N N . HIS A 1 96 ? 24.205 -8.900 3.990 1.00 78.19 96 HIS A N 1
ATOM 708 C CA . HIS A 1 96 ? 23.794 -9.427 5.289 1.00 78.19 96 HIS A CA 1
ATOM 709 C C . HIS A 1 96 ? 22.645 -10.444 5.217 1.00 78.19 96 HIS A C 1
ATOM 711 O O . HIS A 1 96 ? 22.135 -10.855 6.261 1.00 78.19 96 HIS A O 1
ATOM 717 N N . GLY A 1 97 ? 22.224 -10.868 4.019 1.00 78.50 97 GLY A N 1
ATOM 718 C CA . GLY A 1 97 ? 21.133 -11.834 3.839 1.00 78.50 97 GLY A CA 1
ATOM 719 C C . GLY A 1 97 ? 19.758 -11.325 4.299 1.00 78.50 97 GLY A C 1
ATOM 720 O O . GLY A 1 97 ? 18.845 -12.115 4.554 1.00 78.50 97 GLY A O 1
ATOM 721 N N . VAL A 1 98 ? 19.592 -10.008 4.419 1.00 77.06 98 VAL A N 1
ATOM 722 C CA . VAL A 1 98 ? 18.345 -9.344 4.808 1.00 77.06 98 VAL A CA 1
ATOM 723 C C . VAL A 1 98 ? 17.501 -9.082 3.570 1.00 77.06 98 VAL A C 1
ATOM 725 O O . VAL A 1 98 ? 17.956 -8.528 2.573 1.00 77.06 98 VAL A O 1
ATOM 728 N N . LYS A 1 99 ? 16.216 -9.442 3.624 1.00 76.75 99 LYS A N 1
ATOM 729 C CA . LYS A 1 99 ? 15.319 -9.227 2.482 1.00 76.75 99 LYS A CA 1
ATOM 730 C C . LYS A 1 99 ? 14.899 -7.763 2.409 1.00 76.75 99 LYS A C 1
ATOM 732 O O . LYS A 1 99 ? 14.302 -7.242 3.349 1.00 76.75 99 LYS A O 1
ATOM 737 N N . ALA A 1 100 ? 15.101 -7.129 1.261 1.00 78.00 100 ALA A N 1
ATOM 738 C CA . ALA A 1 100 ? 14.595 -5.788 0.995 1.00 78.00 100 ALA A CA 1
ATOM 739 C C . ALA A 1 100 ? 13.250 -5.809 0.240 1.00 78.00 100 ALA A C 1
ATOM 741 O O . ALA A 1 100 ? 12.874 -6.769 -0.454 1.00 78.00 100 ALA A O 1
ATOM 742 N N . SER A 1 101 ? 12.484 -4.727 0.376 1.00 81.75 101 SER A N 1
ATOM 743 C CA . SER A 1 101 ? 11.306 -4.478 -0.452 1.00 81.75 101 SER A CA 1
ATOM 744 C C . SER A 1 101 ? 11.103 -3.019 -0.805 1.00 81.75 101 SER A C 1
ATOM 746 O O . SER A 1 101 ? 11.329 -2.136 0.019 1.00 81.75 101 SER A O 1
ATOM 748 N N . ALA A 1 102 ? 10.614 -2.808 -2.023 1.00 83.75 102 ALA A N 1
ATOM 749 C CA . ALA A 1 102 ? 10.229 -1.518 -2.563 1.00 83.75 102 ALA A CA 1
ATOM 750 C C . ALA A 1 102 ? 8.709 -1.442 -2.698 1.00 83.75 102 ALA A C 1
ATOM 752 O O . ALA A 1 102 ? 8.102 -2.302 -3.337 1.00 83.75 102 ALA A O 1
ATOM 753 N N . ASN A 1 103 ? 8.107 -0.397 -2.144 1.00 85.75 103 ASN A N 1
ATOM 754 C CA . ASN A 1 103 ? 6.724 -0.023 -2.408 1.00 85.75 103 ASN A CA 1
ATOM 755 C C . ASN A 1 103 ? 6.703 1.173 -3.369 1.00 85.75 103 ASN A C 1
ATOM 757 O O . ASN A 1 103 ? 7.422 2.141 -3.135 1.00 85.75 103 ASN A O 1
ATOM 761 N N . ILE A 1 104 ? 5.870 1.139 -4.407 1.00 87.19 104 ILE A N 1
ATOM 762 C CA . ILE A 1 104 ? 5.656 2.269 -5.322 1.00 87.19 104 ILE A CA 1
ATOM 763 C C . ILE A 1 104 ? 4.159 2.493 -5.530 1.00 87.19 104 ILE A C 1
ATOM 765 O O . ILE A 1 104 ? 3.422 1.549 -5.813 1.00 87.19 104 ILE A O 1
ATOM 769 N N . VAL A 1 105 ? 3.719 3.742 -5.384 1.00 89.19 105 VAL A N 1
ATOM 770 C CA . VAL A 1 105 ? 2.360 4.169 -5.738 1.00 89.19 105 VAL A CA 1
ATOM 771 C C . VAL A 1 105 ? 2.334 4.516 -7.223 1.00 89.19 105 VAL A C 1
ATOM 773 O O . VAL A 1 105 ? 3.218 5.224 -7.701 1.00 89.19 105 VAL A O 1
ATOM 776 N N . VAL A 1 106 ? 1.342 4.006 -7.952 1.00 92.25 106 VAL A N 1
ATOM 777 C CA . VAL A 1 106 ? 1.193 4.210 -9.402 1.00 92.25 106 VAL A CA 1
ATOM 778 C C . VAL A 1 106 ? -0.127 4.940 -9.662 1.00 92.25 106 VAL A C 1
ATOM 780 O O . VAL A 1 106 ? -1.151 4.277 -9.771 1.00 92.25 106 VAL A O 1
ATOM 783 N N . PRO A 1 107 ? -0.156 6.282 -9.722 1.00 90.38 107 PRO A N 1
ATOM 784 C CA . PRO A 1 107 ? -1.392 7.047 -9.914 1.00 90.38 107 PRO A CA 1
ATOM 785 C C . PRO A 1 107 ? -2.107 6.749 -11.233 1.00 90.38 107 PRO A C 1
ATOM 787 O O . PRO A 1 107 ? -3.322 6.584 -11.253 1.00 90.38 107 PRO A O 1
ATOM 790 N N . ASP A 1 108 ? -1.346 6.631 -12.316 1.00 94.56 108 ASP A N 1
ATOM 791 C CA . ASP A 1 108 ? -1.843 6.383 -13.664 1.00 94.56 108 ASP A CA 1
ATOM 792 C C . ASP A 1 108 ? -0.725 5.790 -14.548 1.00 94.56 108 ASP A C 1
ATOM 794 O O . ASP A 1 108 ? 0.378 5.470 -14.089 1.00 94.56 108 ASP A O 1
ATOM 798 N N . HIS A 1 109 ? -0.999 5.640 -15.846 1.00 96.06 109 HIS A N 1
ATOM 799 C CA . HIS A 1 109 ? -0.067 5.019 -16.785 1.00 96.06 109 HIS A CA 1
ATOM 800 C C . HIS A 1 109 ? 1.170 5.885 -17.110 1.00 96.06 109 HIS A C 1
ATOM 802 O O . HIS A 1 109 ? 2.155 5.354 -17.628 1.00 96.06 109 HIS A O 1
ATOM 808 N N . SER A 1 110 ? 1.194 7.182 -16.773 1.00 93.56 110 SER A N 1
ATOM 809 C CA . SER A 1 110 ? 2.400 8.020 -16.923 1.00 93.56 110 SER A CA 1
ATOM 810 C C . SER A 1 110 ? 3.570 7.504 -16.076 1.00 93.56 110 SER A C 1
ATOM 812 O O . SER A 1 110 ? 4.730 7.713 -16.424 1.00 93.56 110 SER A O 1
ATOM 814 N N . HIS A 1 111 ? 3.281 6.745 -15.012 1.00 92.19 111 HIS A N 1
ATOM 815 C CA . HIS A 1 111 ? 4.280 6.131 -14.138 1.00 92.19 111 HIS A CA 1
ATOM 816 C C . HIS A 1 111 ? 4.872 4.820 -14.686 1.00 92.19 111 HIS A C 1
ATOM 818 O O . HIS A 1 111 ? 5.789 4.263 -14.074 1.00 92.19 111 HIS A O 1
ATOM 824 N N . ALA A 1 112 ? 4.417 4.325 -15.843 1.00 94.81 112 ALA A N 1
ATOM 825 C CA . ALA A 1 112 ? 4.932 3.092 -16.441 1.00 94.81 112 ALA A CA 1
ATOM 826 C C . ALA A 1 112 ? 6.468 3.071 -16.608 1.00 94.81 112 ALA A C 1
ATOM 828 O O . ALA A 1 112 ? 7.079 2.080 -16.198 1.00 94.81 112 ALA A O 1
ATOM 829 N N . PRO A 1 113 ? 7.140 4.134 -17.107 1.00 93.00 113 PRO A N 1
ATOM 830 C CA . PRO A 1 113 ? 8.601 4.149 -17.210 1.00 93.00 113 PRO A CA 1
ATOM 831 C C . PRO A 1 113 ? 9.299 3.972 -15.856 1.00 93.00 113 PRO A C 1
ATOM 833 O O . PRO A 1 113 ? 10.306 3.269 -15.768 1.00 93.00 113 PRO A O 1
ATOM 836 N N . ARG A 1 114 ? 8.742 4.558 -14.787 1.00 90.94 114 ARG A N 1
ATOM 837 C CA . ARG A 1 114 ? 9.270 4.439 -13.421 1.00 90.94 114 ARG A CA 1
ATOM 838 C C . ARG A 1 114 ? 9.150 3.011 -12.901 1.00 90.94 114 ARG A C 1
ATOM 840 O O . ARG A 1 114 ? 10.113 2.477 -12.357 1.00 90.94 114 ARG A O 1
ATOM 847 N N . VAL A 1 115 ? 7.996 2.375 -13.103 1.00 92.75 115 VAL A N 1
ATOM 848 C CA . VAL A 1 115 ? 7.794 0.972 -12.713 1.00 92.75 115 VAL A CA 1
ATOM 849 C C . VAL A 1 115 ? 8.719 0.051 -13.506 1.00 92.75 115 VAL A C 1
ATOM 851 O O . VAL A 1 115 ? 9.335 -0.830 -12.915 1.00 92.75 115 VAL A O 1
ATOM 854 N N . HIS A 1 116 ? 8.875 0.265 -14.816 1.00 93.75 116 HIS A N 1
ATOM 855 C CA . HIS A 1 116 ? 9.788 -0.538 -15.630 1.00 93.75 116 HIS A CA 1
ATOM 856 C C . HIS A 1 116 ? 11.231 -0.452 -15.126 1.00 93.75 116 HIS A C 1
ATOM 858 O O . HIS A 1 116 ? 11.817 -1.505 -14.892 1.00 93.75 116 HIS A O 1
ATOM 864 N N . ARG A 1 117 ? 11.754 0.753 -14.846 1.00 91.12 117 ARG A N 1
ATOM 865 C CA . ARG A 1 117 ? 13.088 0.922 -14.240 1.00 91.12 117 ARG A CA 1
ATOM 866 C C . ARG A 1 117 ? 13.203 0.255 -12.877 1.00 91.12 117 ARG A C 1
ATOM 868 O O . ARG A 1 117 ? 14.181 -0.436 -12.624 1.00 91.12 117 ARG A O 1
ATOM 875 N N . LEU A 1 118 ? 12.197 0.405 -12.011 1.00 89.19 118 LEU A N 1
ATOM 876 C CA . LEU A 1 118 ? 12.191 -0.261 -10.707 1.00 89.19 118 LEU A CA 1
ATOM 877 C C . LEU A 1 118 ? 12.305 -1.786 -10.858 1.00 89.19 118 LEU A C 1
ATOM 879 O O . LEU A 1 118 ? 13.059 -2.440 -10.141 1.00 89.19 118 LEU A O 1
ATOM 883 N N . LEU A 1 119 ? 11.561 -2.357 -11.803 1.00 91.06 119 LEU A N 1
ATOM 884 C CA . LEU A 1 119 ? 11.599 -3.786 -12.076 1.00 91.06 119 LEU A CA 1
ATOM 885 C C . LEU A 1 119 ? 12.916 -4.215 -12.735 1.00 91.06 119 LEU A C 1
ATOM 887 O O . LEU A 1 119 ? 13.462 -5.240 -12.343 1.00 91.06 119 LEU A O 1
ATOM 891 N N . ASP A 1 120 ? 13.452 -3.455 -13.684 1.00 91.12 120 ASP A N 1
ATOM 892 C CA . ASP A 1 120 ? 14.685 -3.817 -14.389 1.00 91.12 120 ASP A CA 1
ATOM 893 C C . ASP A 1 120 ? 15.921 -3.686 -13.495 1.00 91.12 120 ASP A C 1
ATOM 895 O O . ASP A 1 120 ? 16.700 -4.630 -13.402 1.00 91.12 120 ASP A O 1
ATOM 899 N N . GLU A 1 121 ? 16.061 -2.570 -12.780 1.00 88.38 121 GLU A N 1
ATOM 900 C CA . GLU A 1 121 ? 17.268 -2.258 -12.008 1.00 88.38 121 GLU A CA 1
ATOM 901 C C . GLU A 1 121 ? 17.250 -2.835 -10.588 1.00 88.38 121 GLU A C 1
ATOM 903 O O . GLU A 1 121 ? 18.299 -3.192 -10.063 1.00 88.38 121 GLU A O 1
ATOM 908 N N . TYR A 1 122 ? 16.082 -2.915 -9.939 1.00 83.44 122 TYR A N 1
ATOM 909 C CA . TYR A 1 122 ? 16.019 -3.201 -8.500 1.00 83.44 122 TYR A CA 1
ATOM 910 C C . TYR A 1 122 ? 15.355 -4.531 -8.154 1.00 83.44 122 TYR A C 1
ATOM 912 O O . TYR A 1 122 ? 15.733 -5.147 -7.162 1.00 83.44 122 TYR A O 1
ATOM 920 N N . SER A 1 123 ? 14.397 -5.029 -8.942 1.00 84.00 123 SER A N 1
ATOM 921 C CA . SER A 1 123 ? 13.724 -6.291 -8.591 1.00 84.00 123 SER A CA 1
ATOM 922 C C . SER A 1 123 ? 14.595 -7.566 -8.571 1.00 84.00 123 SER A C 1
ATOM 924 O O . SER A 1 123 ? 14.154 -8.534 -7.950 1.00 84.00 123 SER A O 1
ATOM 926 N N . PRO A 1 124 ? 15.811 -7.622 -9.165 1.00 87.06 124 PRO A N 1
ATOM 927 C CA . PRO A 1 124 ? 16.753 -8.709 -8.872 1.00 87.06 124 PRO A CA 1
ATOM 928 C C . PRO A 1 124 ? 17.211 -8.737 -7.403 1.00 87.06 124 PRO A C 1
ATOM 930 O O . PRO A 1 124 ? 17.465 -9.807 -6.863 1.00 87.06 124 PRO A O 1
ATOM 933 N N . HIS A 1 125 ? 17.256 -7.569 -6.758 1.00 83.56 125 HIS A N 1
ATOM 934 C CA . HIS A 1 125 ? 17.833 -7.352 -5.428 1.00 83.56 125 HIS A CA 1
ATOM 935 C C . HIS A 1 125 ? 16.771 -7.219 -4.321 1.00 83.56 125 HIS A C 1
ATOM 937 O O . HIS A 1 125 ? 17.047 -7.346 -3.128 1.00 83.56 125 HIS A O 1
ATOM 943 N N . LEU A 1 126 ? 15.518 -6.927 -4.690 1.00 85.25 126 LEU A N 1
ATOM 944 C CA . LEU A 1 126 ? 14.428 -6.717 -3.739 1.00 85.25 126 LEU A CA 1
ATOM 945 C C . LEU A 1 126 ? 13.069 -7.172 -4.265 1.00 85.25 126 LEU A C 1
ATOM 947 O O . LEU A 1 126 ? 12.820 -7.294 -5.459 1.00 85.25 126 LEU A O 1
ATOM 951 N N . SER A 1 127 ? 12.131 -7.376 -3.342 1.00 85.75 127 SER A N 1
ATOM 952 C CA . SER A 1 127 ? 10.732 -7.622 -3.715 1.00 85.75 127 SER A CA 1
ATOM 953 C C . SER A 1 127 ? 9.992 -6.313 -3.994 1.00 85.75 127 SER A C 1
ATOM 955 O O . SER A 1 127 ? 10.036 -5.393 -3.179 1.00 85.75 127 SER A O 1
ATOM 957 N N . VAL A 1 128 ? 9.262 -6.236 -5.109 1.00 90.00 128 VAL A N 1
ATOM 958 C CA . VAL A 1 128 ? 8.517 -5.027 -5.500 1.00 90.00 128 VAL A CA 1
ATOM 959 C C . VAL A 1 128 ? 7.026 -5.166 -5.190 1.00 90.00 128 VAL A C 1
ATOM 961 O O . VAL A 1 128 ? 6.396 -6.196 -5.460 1.00 90.00 128 VAL A O 1
ATOM 964 N N . ARG A 1 129 ? 6.444 -4.107 -4.624 1.00 92.38 129 ARG A N 1
ATOM 965 C CA . ARG A 1 129 ? 5.011 -3.958 -4.388 1.00 92.38 129 ARG A CA 1
ATOM 966 C C . ARG A 1 129 ? 4.488 -2.695 -5.062 1.00 92.38 129 ARG A C 1
ATOM 968 O O . ARG A 1 129 ? 4.872 -1.587 -4.704 1.00 92.38 129 ARG A O 1
ATOM 975 N N . LEU A 1 130 ? 3.576 -2.884 -6.003 1.00 94.25 130 LEU A N 1
ATOM 976 C CA . LEU A 1 130 ? 2.804 -1.818 -6.626 1.00 94.25 130 LEU A CA 1
ATOM 977 C C . LEU A 1 130 ? 1.585 -1.522 -5.746 1.00 94.25 130 LEU A C 1
ATOM 979 O O . LEU A 1 130 ? 0.945 -2.447 -5.233 1.00 94.25 130 LEU A O 1
ATOM 983 N N . LEU A 1 131 ? 1.296 -0.244 -5.547 1.00 90.81 131 LEU A N 1
ATOM 984 C CA . LEU A 1 131 ? 0.176 0.272 -4.769 1.00 90.81 131 LEU A CA 1
ATOM 985 C C . LEU A 1 131 ? -0.684 1.137 -5.684 1.00 90.81 131 LEU A C 1
ATOM 987 O O . LEU A 1 131 ? -0.150 1.997 -6.390 1.00 90.81 131 LEU A O 1
ATOM 991 N N . ASN A 1 132 ? -2.001 0.938 -5.654 1.00 89.50 132 ASN A N 1
ATOM 992 C CA . ASN A 1 132 ? -2.889 1.877 -6.323 1.00 89.50 132 ASN A CA 1
ATOM 993 C C . ASN A 1 132 ? -2.953 3.200 -5.542 1.00 89.50 132 ASN A C 1
ATOM 995 O O . ASN A 1 132 ? -2.908 3.213 -4.310 1.00 89.50 132 ASN A O 1
ATOM 999 N N . SER A 1 133 ? -3.074 4.310 -6.262 1.00 86.56 133 SER A N 1
ATOM 1000 C CA . SER A 1 133 ? -3.406 5.604 -5.681 1.00 86.56 133 SER A CA 1
ATOM 1001 C C . SER A 1 133 ? -4.849 5.589 -5.185 1.00 86.56 133 SER A C 1
ATOM 1003 O O . SER A 1 133 ? -5.759 5.102 -5.860 1.00 86.56 133 SER A O 1
ATOM 1005 N N . LEU A 1 134 ? -5.040 6.135 -3.988 1.00 81.94 134 LEU A N 1
ATOM 1006 C CA . LEU A 1 134 ? -6.348 6.317 -3.366 1.00 81.94 134 LEU A CA 1
ATOM 1007 C C . LEU A 1 134 ? -7.180 7.401 -4.061 1.00 81.94 134 LEU A C 1
ATOM 1009 O O . LEU A 1 134 ? -8.398 7.285 -4.143 1.00 81.94 134 LEU A O 1
ATOM 1013 N N . GLU A 1 135 ? -6.511 8.421 -4.587 1.00 81.44 135 GLU A N 1
ATOM 1014 C CA . GLU A 1 135 ? -7.132 9.550 -5.280 1.00 81.44 135 GLU A CA 1
ATOM 1015 C C . GLU A 1 135 ? -7.559 9.173 -6.704 1.00 81.44 135 GLU A C 1
ATOM 1017 O O . GLU A 1 135 ? -8.635 9.546 -7.151 1.00 81.44 135 GLU A O 1
ATOM 1022 N N . HIS A 1 136 ? -6.737 8.388 -7.407 1.00 84.62 136 HIS A N 1
ATOM 1023 C CA . HIS A 1 136 ? -6.952 8.092 -8.829 1.00 84.62 136 HIS A CA 1
ATOM 1024 C C . HIS A 1 136 ? -7.782 6.815 -9.063 1.00 84.62 136 HIS A C 1
ATOM 1026 O O . HIS A 1 136 ? -8.112 6.494 -10.204 1.00 84.62 136 HIS A O 1
ATOM 1032 N N . GLY A 1 137 ? -8.117 6.073 -8.000 1.00 84.38 137 GLY A N 1
ATOM 1033 C CA . GLY A 1 137 ? -9.076 4.965 -8.030 1.00 84.38 137 GLY A CA 1
ATOM 1034 C C . GLY A 1 137 ? -8.829 3.947 -9.149 1.00 84.38 137 GLY A C 1
ATOM 1035 O O . GLY A 1 137 ? -7.759 3.340 -9.226 1.00 84.38 137 GLY A O 1
ATOM 1036 N N . THR A 1 138 ? -9.830 3.752 -10.012 1.00 88.44 138 THR A N 1
ATOM 1037 C CA . THR A 1 138 ? -9.805 2.776 -11.116 1.00 88.44 138 THR A CA 1
ATOM 1038 C C . THR A 1 138 ? -8.691 3.049 -12.124 1.00 88.44 138 THR A C 1
ATOM 1040 O O . THR A 1 138 ? -8.003 2.110 -12.515 1.00 88.44 138 THR A O 1
ATOM 1043 N N . THR A 1 139 ? -8.422 4.314 -12.461 1.00 93.19 139 THR A N 1
ATOM 1044 C CA . THR A 1 139 ? -7.344 4.699 -13.391 1.00 93.19 139 THR A CA 1
ATOM 1045 C C . THR A 1 139 ? -5.988 4.151 -12.946 1.00 93.19 139 THR A C 1
ATOM 1047 O O . THR A 1 139 ? -5.188 3.674 -13.752 1.00 93.19 139 THR A O 1
ATOM 1050 N N . SER A 1 140 ? -5.737 4.171 -11.637 1.00 92.69 140 SER A N 1
ATOM 1051 C CA . SER A 1 140 ? -4.520 3.627 -11.040 1.00 92.69 140 SER A CA 1
ATOM 1052 C C . SER A 1 140 ? -4.449 2.100 -11.141 1.00 92.69 140 SER A C 1
ATOM 1054 O O . SER A 1 140 ? -3.390 1.542 -11.437 1.00 92.69 140 SER A O 1
ATOM 1056 N N . ILE A 1 141 ? -5.576 1.419 -10.919 1.00 92.62 141 ILE A N 1
ATOM 1057 C CA . ILE A 1 141 ? -5.676 -0.043 -11.009 1.00 92.62 141 ILE A CA 1
ATOM 1058 C C . ILE A 1 141 ? -5.409 -0.499 -12.448 1.00 92.62 141 ILE A C 1
ATOM 1060 O O . ILE A 1 141 ? -4.519 -1.320 -12.667 1.00 92.62 141 ILE A O 1
ATOM 1064 N N . GLU A 1 142 ? -6.098 0.098 -13.421 1.00 95.44 142 GLU A N 1
ATOM 1065 C CA . GLU A 1 142 ? -5.943 -0.208 -14.847 1.00 95.44 142 GLU A CA 1
ATOM 1066 C C . GLU A 1 142 ? -4.514 0.056 -15.335 1.00 95.44 142 GLU A C 1
ATOM 1068 O O . GLU A 1 142 ? -3.949 -0.725 -16.105 1.00 95.44 142 GLU A O 1
ATOM 1073 N N . ALA A 1 143 ? -3.882 1.133 -14.856 1.00 97.06 143 ALA A N 1
ATOM 1074 C CA . ALA A 1 143 ? -2.491 1.427 -15.170 1.00 97.06 143 ALA A CA 1
ATOM 1075 C C . ALA A 1 143 ? -1.546 0.319 -14.687 1.00 97.06 143 ALA A C 1
ATOM 1077 O O . ALA A 1 143 ? -0.690 -0.131 -15.452 1.00 97.06 143 ALA A O 1
ATOM 1078 N N . ILE A 1 144 ? -1.703 -0.139 -13.442 1.00 96.75 144 ILE A N 1
ATOM 1079 C CA . ILE A 1 144 ? -0.883 -1.216 -12.872 1.00 96.75 144 ILE A CA 1
ATOM 1080 C C . ILE A 1 144 ? -1.090 -2.519 -13.644 1.00 96.75 144 ILE A C 1
ATOM 1082 O O . ILE A 1 144 ? -0.111 -3.171 -14.013 1.00 96.75 144 ILE A O 1
ATOM 1086 N N . GLU A 1 145 ? -2.340 -2.885 -13.917 1.00 96.12 145 GLU A N 1
ATOM 1087 C CA . GLU A 1 145 ? -2.679 -4.093 -14.671 1.00 96.12 145 GLU A CA 1
ATOM 1088 C C . GLU A 1 145 ? -2.078 -4.056 -16.077 1.00 96.12 145 GLU A C 1
ATOM 1090 O O . GLU A 1 145 ? -1.416 -5.008 -16.492 1.00 96.12 145 GLU A O 1
ATOM 1095 N N . ARG A 1 146 ? -2.189 -2.920 -16.774 1.00 97.50 146 ARG A N 1
ATOM 1096 C CA . ARG A 1 146 ? -1.576 -2.717 -18.091 1.00 97.50 146 ARG A CA 1
ATOM 1097 C C . ARG A 1 146 ? -0.052 -2.835 -18.052 1.00 97.50 146 ARG A C 1
ATOM 1099 O O . ARG A 1 146 ? 0.533 -3.452 -18.943 1.00 97.50 146 ARG A O 1
ATOM 1106 N N . ILE A 1 147 ? 0.603 -2.265 -17.040 1.00 97.69 147 ILE A N 1
ATOM 1107 C CA . ILE A 1 147 ? 2.063 -2.350 -16.873 1.00 97.69 147 ILE A CA 1
ATOM 1108 C C . ILE A 1 147 ? 2.500 -3.802 -16.644 1.00 97.69 147 ILE A C 1
ATOM 1110 O O . ILE A 1 147 ? 3.465 -4.255 -17.265 1.00 97.69 147 ILE A O 1
ATOM 1114 N N . LEU A 1 148 ? 1.796 -4.533 -15.776 1.00 97.06 148 LEU A N 1
ATOM 1115 C CA . LEU A 1 148 ? 2.077 -5.937 -15.474 1.00 97.06 148 LEU A CA 1
ATOM 1116 C C . LEU A 1 148 ? 1.840 -6.833 -16.697 1.00 97.06 148 LEU A C 1
ATOM 1118 O O . LEU A 1 148 ? 2.716 -7.626 -17.043 1.00 97.06 148 LEU A O 1
ATOM 1122 N N . ALA A 1 149 ? 0.724 -6.646 -17.405 1.00 96.38 149 ALA A N 1
ATOM 1123 C CA . ALA A 1 149 ? 0.410 -7.371 -18.634 1.00 96.38 149 ALA A CA 1
ATOM 1124 C C . ALA A 1 149 ? 1.474 -7.142 -19.718 1.00 96.38 149 ALA A C 1
ATOM 1126 O O . ALA A 1 149 ? 1.975 -8.097 -20.309 1.00 96.38 149 ALA A O 1
ATOM 1127 N N . LYS A 1 150 ? 1.912 -5.890 -19.921 1.00 96.75 150 LYS A N 1
ATOM 1128 C CA . LYS A 1 150 ? 2.989 -5.553 -20.870 1.00 96.75 150 LYS A CA 1
ATOM 1129 C C . LYS A 1 150 ? 4.320 -6.236 -20.530 1.00 96.75 150 LYS A C 1
ATOM 1131 O O . LYS A 1 150 ? 5.140 -6.455 -21.416 1.00 96.75 150 LYS A O 1
ATOM 1136 N N . ARG A 1 151 ? 4.548 -6.568 -19.258 1.00 95.19 151 ARG A N 1
ATOM 1137 C CA . ARG A 1 151 ? 5.745 -7.284 -18.785 1.00 95.19 151 ARG A CA 1
ATOM 1138 C C . ARG A 1 151 ? 5.582 -8.805 -18.803 1.00 95.19 151 ARG A C 1
ATOM 1140 O O . ARG A 1 151 ? 6.476 -9.497 -18.330 1.00 95.19 151 ARG A O 1
ATOM 1147 N N . GLY A 1 152 ? 4.465 -9.319 -19.322 1.00 96.31 152 GLY A N 1
ATOM 1148 C CA . GLY A 1 152 ? 4.159 -10.749 -19.317 1.00 96.31 152 GLY A CA 1
ATOM 1149 C C . GLY A 1 152 ? 3.980 -11.311 -17.907 1.00 96.31 152 GLY A C 1
ATOM 1150 O O . GLY A 1 152 ? 4.235 -12.490 -17.685 1.00 96.31 152 GLY A O 1
ATOM 1151 N N . ALA A 1 153 ? 3.611 -10.469 -16.936 1.00 96.56 153 ALA A N 1
ATOM 1152 C CA . ALA A 1 153 ? 3.432 -10.905 -15.562 1.00 96.56 153 ALA A CA 1
ATOM 1153 C C . ALA A 1 153 ? 2.15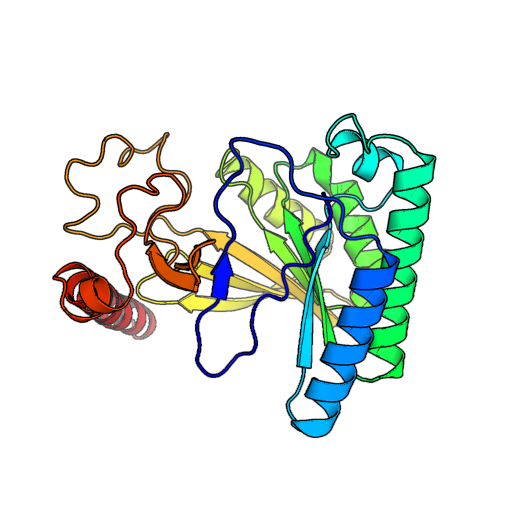6 -11.750 -15.433 1.00 96.56 153 ALA A C 1
ATOM 1155 O O . ALA A 1 153 ? 1.075 -11.315 -15.830 1.00 96.56 153 ALA A O 1
ATOM 1156 N N . VAL A 1 154 ? 2.266 -12.929 -14.827 1.00 96.44 154 VAL A N 1
ATOM 1157 C CA . VAL A 1 154 ? 1.145 -13.859 -14.634 1.00 96.44 154 VAL A CA 1
ATOM 1158 C C . VAL A 1 154 ? 0.726 -13.859 -13.170 1.00 96.44 154 VAL A C 1
ATOM 1160 O O . VAL A 1 154 ? 1.558 -14.065 -12.283 1.00 96.44 154 VAL A O 1
ATOM 1163 N N . ALA A 1 155 ? -0.560 -13.616 -12.908 1.00 95.50 155 ALA A N 1
ATOM 1164 C CA . ALA A 1 155 ? -1.128 -13.672 -11.564 1.00 95.50 155 ALA A CA 1
ATOM 1165 C C . ALA A 1 155 ? -1.093 -15.109 -11.029 1.00 95.50 155 ALA A C 1
ATOM 1167 O O . ALA A 1 155 ? -1.488 -16.045 -11.718 1.00 95.50 155 ALA A O 1
ATOM 1168 N N . THR A 1 156 ? -0.629 -15.288 -9.793 1.00 94.56 156 THR A N 1
ATOM 1169 C CA . THR A 1 156 ? -0.428 -16.624 -9.209 1.00 94.56 156 THR A CA 1
ATOM 1170 C C . THR A 1 156 ? -1.155 -16.844 -7.904 1.00 94.56 156 THR A C 1
ATOM 1172 O O . THR A 1 156 ? -1.486 -17.976 -7.563 1.00 94.56 156 THR A O 1
ATOM 1175 N N . THR A 1 157 ? -1.411 -15.794 -7.126 1.00 91.94 157 THR A N 1
ATOM 1176 C CA . THR A 1 157 ? -2.150 -15.945 -5.869 1.00 91.94 157 THR A CA 1
ATOM 1177 C C . THR A 1 157 ? -2.883 -14.672 -5.496 1.00 91.94 157 THR A C 1
ATOM 1179 O O . THR A 1 157 ? -2.292 -13.590 -5.484 1.00 91.94 157 THR A O 1
ATOM 1182 N N . HIS A 1 158 ? -4.154 -14.819 -5.120 1.00 92.44 158 HIS A N 1
ATOM 1183 C CA . HIS A 1 158 ? -4.988 -13.748 -4.581 1.00 92.44 158 HIS A CA 1
ATOM 1184 C C . HIS A 1 158 ? -5.079 -13.874 -3.060 1.00 92.44 158 HIS A C 1
ATOM 1186 O O . HIS A 1 158 ? -5.622 -14.842 -2.521 1.00 92.44 158 HIS A O 1
ATOM 1192 N N . TYR A 1 159 ? -4.544 -12.875 -2.366 1.00 89.94 159 TYR A N 1
ATOM 1193 C CA . TYR A 1 159 ? -4.619 -12.731 -0.921 1.00 89.94 159 TYR A CA 1
ATOM 1194 C C . TYR A 1 159 ? -5.683 -11.695 -0.578 1.00 89.94 159 TYR A C 1
ATOM 1196 O O . TYR A 1 159 ? -5.610 -10.549 -1.023 1.00 89.94 159 TYR A O 1
ATOM 1204 N N . ILE A 1 160 ? -6.639 -12.092 0.251 1.00 88.00 160 ILE A N 1
ATOM 1205 C CA . ILE A 1 160 ? -7.638 -11.198 0.827 1.00 88.00 160 ILE A CA 1
ATOM 1206 C C . ILE A 1 160 ? -7.548 -11.359 2.338 1.00 88.00 160 ILE A C 1
ATOM 1208 O O . ILE A 1 160 ? -7.599 -12.484 2.834 1.00 88.00 160 ILE A O 1
ATOM 1212 N N . THR A 1 161 ? -7.398 -10.248 3.054 1.00 83.50 161 THR A N 1
ATOM 1213 C CA . THR A 1 161 ? -7.440 -10.247 4.517 1.00 83.50 161 THR A CA 1
ATOM 1214 C C . THR A 1 161 ? -8.843 -9.853 4.958 1.00 83.50 161 THR A C 1
ATOM 1216 O O . THR A 1 161 ? -9.354 -8.821 4.529 1.00 83.50 161 THR A O 1
ATOM 1219 N N . ALA A 1 162 ? -9.473 -10.685 5.785 1.00 83.38 162 ALA A N 1
ATOM 1220 C CA . ALA A 1 162 ? -10.786 -10.392 6.344 1.00 83.38 162 ALA A CA 1
ATOM 1221 C C . ALA A 1 162 ? -10.706 -9.283 7.405 1.00 83.38 162 ALA A C 1
ATOM 1223 O O . ALA A 1 162 ? -9.723 -9.187 8.142 1.00 83.38 162 ALA A O 1
ATOM 1224 N N . GLY A 1 163 ? -11.754 -8.469 7.489 1.00 82.62 163 GLY A N 1
ATOM 1225 C CA . GLY A 1 163 ? -11.903 -7.394 8.462 1.00 82.62 163 GLY A CA 1
ATOM 1226 C C . GLY A 1 163 ? -11.146 -6.116 8.121 1.00 82.62 163 GLY A C 1
ATOM 1227 O O . GLY A 1 163 ? -11.097 -5.221 8.951 1.00 82.62 163 GLY A O 1
ATOM 1228 N N . VAL A 1 164 ? -10.530 -6.013 6.940 1.00 82.44 164 VAL A N 1
ATOM 1229 C CA . VAL A 1 164 ? -9.713 -4.857 6.539 1.00 82.44 164 VAL A CA 1
ATOM 1230 C C . VAL A 1 164 ? -9.777 -4.616 5.031 1.00 82.44 164 VAL A C 1
ATOM 1232 O O . VAL A 1 164 ? -10.070 -5.519 4.248 1.00 82.44 164 VAL A O 1
ATOM 1235 N N . SER A 1 165 ? -9.416 -3.409 4.590 1.00 81.75 165 SER A N 1
ATOM 1236 C CA . SER A 1 165 ? -9.370 -3.063 3.164 1.00 81.75 165 SER A CA 1
ATOM 1237 C C . SER A 1 165 ? -8.241 -3.747 2.379 1.00 81.75 165 SER A C 1
ATOM 1239 O O . SER A 1 165 ? -8.207 -3.675 1.156 1.00 81.75 165 SER A O 1
ATOM 1241 N N . GLY A 1 166 ? -7.302 -4.437 3.026 1.00 83.44 166 GLY A N 1
ATOM 1242 C CA . GLY A 1 166 ? -6.150 -5.027 2.344 1.00 83.44 166 GLY A CA 1
ATOM 1243 C C . GLY A 1 166 ? -6.484 -6.214 1.427 1.00 83.44 166 GLY A C 1
ATOM 1244 O O . GLY A 1 166 ? -6.905 -7.273 1.894 1.00 83.44 166 GLY A O 1
ATOM 1245 N N . ALA A 1 167 ? -6.173 -6.085 0.134 1.00 87.19 167 ALA A N 1
ATOM 1246 C CA . ALA A 1 167 ? -6.039 -7.201 -0.804 1.00 87.19 167 ALA A CA 1
ATOM 1247 C C . ALA A 1 167 ? -4.705 -7.144 -1.547 1.00 87.19 167 ALA A C 1
ATOM 1249 O O . ALA A 1 167 ? -4.081 -6.090 -1.672 1.00 87.19 167 ALA A O 1
ATOM 1250 N N . ARG A 1 168 ? -4.230 -8.289 -2.032 1.00 91.75 168 ARG A N 1
ATOM 1251 C CA . ARG A 1 168 ? -2.987 -8.359 -2.797 1.00 91.75 168 ARG A CA 1
ATOM 1252 C C . ARG A 1 168 ? -3.007 -9.502 -3.793 1.00 91.75 168 ARG A C 1
ATOM 1254 O O . ARG A 1 168 ? -3.276 -10.637 -3.415 1.00 91.75 168 ARG A O 1
ATOM 1261 N N . VAL A 1 169 ? -2.586 -9.224 -5.016 1.00 94.50 169 VAL A N 1
ATOM 1262 C CA . VAL A 1 169 ? -2.278 -10.240 -6.021 1.00 94.50 169 VAL A CA 1
ATOM 1263 C C . VAL A 1 169 ? -0.764 -10.388 -6.128 1.00 94.50 169 VAL A C 1
ATOM 1265 O O . VAL A 1 169 ? -0.036 -9.396 -6.213 1.00 94.50 169 VAL A O 1
ATOM 1268 N N . ALA A 1 170 ? -0.268 -11.620 -6.060 1.00 94.44 170 ALA A N 1
ATOM 1269 C CA . ALA A 1 170 ? 1.110 -11.939 -6.412 1.00 94.44 170 ALA A CA 1
ATOM 1270 C C . ALA A 1 170 ? 1.195 -12.295 -7.897 1.00 94.44 170 ALA A C 1
ATOM 1272 O O . ALA A 1 170 ? 0.329 -13.001 -8.408 1.00 94.44 170 ALA A O 1
ATOM 1273 N N . TYR A 1 171 ? 2.257 -11.829 -8.546 1.00 95.81 171 TYR A N 1
ATOM 1274 C CA . TYR A 1 171 ? 2.569 -12.087 -9.942 1.00 95.81 171 TYR A CA 1
ATOM 1275 C C . TYR A 1 171 ? 3.968 -12.688 -10.067 1.00 95.81 171 TYR A C 1
ATOM 1277 O O . TYR A 1 171 ? 4.874 -12.318 -9.308 1.00 95.81 171 TYR A O 1
ATOM 1285 N N . HIS A 1 172 ? 4.142 -13.571 -11.046 1.00 94.69 172 HIS A N 1
ATOM 1286 C CA . HIS A 1 172 ? 5.452 -13.975 -11.548 1.00 94.69 172 HIS A CA 1
ATOM 1287 C C . HIS A 1 172 ? 5.748 -13.260 -12.863 1.00 94.69 172 HIS A C 1
ATOM 1289 O O . HIS A 1 172 ? 4.900 -13.211 -13.750 1.00 94.69 172 HIS A O 1
ATOM 1295 N N . LEU A 1 173 ? 6.947 -12.697 -12.968 1.00 93.94 173 LEU A N 1
ATOM 1296 C CA . LEU A 1 173 ? 7.509 -12.211 -14.223 1.00 93.94 173 LEU A CA 1
ATOM 1297 C C . LEU A 1 173 ? 8.075 -13.390 -15.039 1.00 93.94 173 LEU A C 1
ATOM 1299 O O . LEU A 1 173 ? 8.359 -14.438 -14.452 1.00 93.94 173 LEU A O 1
ATOM 1303 N N . PRO A 1 174 ? 8.276 -13.236 -16.364 1.00 93.06 174 PRO A N 1
ATOM 1304 C CA . PRO A 1 174 ? 8.808 -14.300 -17.226 1.00 93.06 174 PRO A CA 1
ATOM 1305 C C . PRO A 1 174 ? 10.164 -14.870 -16.786 1.00 93.06 174 PRO A C 1
ATOM 1307 O O . PRO A 1 174 ? 10.460 -16.032 -17.033 1.00 93.06 174 PRO A O 1
ATOM 1310 N N . ASP A 1 175 ? 10.973 -14.071 -16.094 1.00 88.94 175 ASP A N 1
ATOM 1311 C CA . ASP A 1 175 ? 12.267 -14.467 -15.519 1.00 88.94 175 ASP A CA 1
ATOM 1312 C C . ASP A 1 175 ? 12.163 -15.095 -14.114 1.00 88.94 175 ASP A C 1
ATOM 1314 O O . ASP A 1 175 ? 13.166 -15.286 -13.428 1.00 88.94 175 ASP A O 1
ATOM 1318 N N . GLY A 1 176 ? 10.947 -15.391 -13.651 1.00 87.06 176 GLY A N 1
ATOM 1319 C CA . GLY A 1 176 ? 10.675 -16.008 -12.355 1.00 87.06 176 GLY A CA 1
ATOM 1320 C C . GLY A 1 176 ? 10.594 -15.030 -11.179 1.00 87.06 176 GLY A C 1
ATOM 1321 O O . GLY A 1 176 ? 10.109 -15.419 -10.107 1.00 87.06 176 GLY A O 1
ATOM 1322 N N . ARG A 1 177 ? 10.982 -13.755 -11.347 1.00 89.88 177 ARG A N 1
ATOM 1323 C CA . ARG A 1 177 ? 10.910 -12.746 -10.275 1.00 89.88 177 ARG A CA 1
ATOM 1324 C C . ARG A 1 177 ? 9.469 -12.504 -9.830 1.00 89.88 177 ARG A C 1
ATOM 1326 O O . ARG A 1 177 ? 8.513 -12.680 -10.585 1.00 89.88 177 ARG A O 1
ATOM 1333 N N . ARG A 1 178 ? 9.301 -12.087 -8.570 1.00 89.69 178 ARG A N 1
ATOM 1334 C CA . ARG A 1 178 ? 7.983 -11.862 -7.955 1.00 89.69 178 ARG A CA 1
ATOM 1335 C C . ARG A 1 178 ? 7.694 -10.382 -7.782 1.00 89.69 178 ARG A C 1
ATOM 1337 O O . ARG A 1 178 ? 8.455 -9.659 -7.141 1.00 89.69 178 ARG A O 1
ATOM 1344 N N . VAL A 1 179 ? 6.521 -9.976 -8.245 1.00 93.94 179 VAL A N 1
ATOM 1345 C CA . VAL A 1 179 ? 5.943 -8.653 -7.993 1.00 93.94 179 VAL A CA 1
ATOM 1346 C C . VAL A 1 179 ? 4.615 -8.852 -7.282 1.00 93.94 179 VAL A C 1
ATOM 1348 O O . VAL A 1 179 ? 3.949 -9.873 -7.445 1.00 93.94 179 VAL A O 1
ATOM 1351 N N . SER A 1 180 ? 4.219 -7.903 -6.444 1.00 94.25 180 SER A N 1
ATOM 1352 C CA . SER A 1 180 ? 2.872 -7.910 -5.881 1.00 94.25 180 SER A CA 1
ATOM 1353 C C . SER A 1 180 ? 2.151 -6.609 -6.156 1.00 94.25 180 SER A C 1
ATOM 1355 O O . SER A 1 180 ? 2.739 -5.544 -6.040 1.00 94.25 180 SER A O 1
ATOM 1357 N N . PHE A 1 181 ? 0.871 -6.699 -6.475 1.00 95.12 181 PHE A N 1
ATOM 1358 C CA . PHE A 1 181 ? -0.019 -5.555 -6.544 1.00 95.12 181 PHE A CA 1
ATOM 1359 C C . PHE A 1 181 ? -0.903 -5.586 -5.305 1.00 95.12 181 PHE A C 1
ATOM 1361 O O . PHE A 1 181 ? -1.642 -6.547 -5.100 1.00 95.12 181 PHE A O 1
ATOM 1368 N N . LYS A 1 182 ? -0.789 -4.578 -4.442 1.00 90.81 182 LYS A N 1
ATOM 1369 C CA . LYS A 1 182 ? -1.678 -4.408 -3.298 1.00 90.81 182 LYS A CA 1
ATOM 1370 C C . LYS A 1 182 ? -2.790 -3.431 -3.669 1.00 90.81 182 LYS A C 1
ATOM 1372 O O . LYS A 1 182 ? -2.519 -2.318 -4.106 1.00 90.81 182 LYS A O 1
ATOM 1377 N N . GLN A 1 183 ? -4.014 -3.887 -3.450 1.00 85.31 183 GLN A N 1
ATOM 1378 C CA . GLN A 1 183 ? -5.253 -3.174 -3.704 1.00 85.31 183 GLN A CA 1
ATOM 1379 C C . GLN A 1 183 ? -5.939 -2.840 -2.381 1.00 85.31 183 GLN A C 1
ATOM 1381 O O . GLN A 1 183 ? -5.821 -3.574 -1.392 1.00 85.31 183 GLN A O 1
ATOM 1386 N N . ILE A 1 184 ? -6.678 -1.737 -2.388 1.00 80.56 184 ILE A N 1
ATOM 1387 C CA . ILE A 1 184 ? -7.504 -1.299 -1.267 1.00 80.56 184 ILE A CA 1
ATOM 1388 C C . ILE A 1 184 ? -8.965 -1.576 -1.622 1.00 80.56 184 ILE A C 1
ATOM 1390 O O . ILE A 1 184 ? -9.535 -0.990 -2.537 1.00 80.56 184 ILE A O 1
ATOM 1394 N N . ARG A 1 185 ? -9.563 -2.520 -0.902 1.00 84.12 185 ARG A N 1
ATOM 1395 C CA . ARG A 1 185 ? -10.978 -2.876 -0.963 1.00 84.12 185 ARG A CA 1
ATOM 1396 C C . ARG A 1 185 ? -11.787 -1.845 -0.191 1.00 84.12 185 ARG A C 1
ATOM 1398 O O . ARG A 1 185 ? -11.401 -1.425 0.892 1.00 84.12 185 ARG A O 1
ATOM 1405 N N . ARG A 1 186 ? -12.974 -1.503 -0.678 1.00 81.06 186 ARG A N 1
ATOM 1406 C CA . ARG A 1 186 ? -13.908 -0.671 0.088 1.00 81.06 186 ARG A CA 1
ATOM 1407 C C . ARG A 1 186 ? -14.521 -1.494 1.224 1.00 81.06 186 ARG A C 1
ATOM 1409 O O . ARG A 1 186 ? -15.562 -2.117 1.059 1.00 81.06 186 ARG A O 1
ATOM 1416 N N . VAL A 1 187 ? -13.837 -1.524 2.364 1.00 87.31 187 VAL A N 1
ATOM 1417 C CA . VAL A 1 187 ? -14.334 -2.088 3.625 1.00 87.31 187 VAL A CA 1
ATOM 1418 C C . VAL A 1 187 ? -14.671 -0.927 4.557 1.00 87.31 187 VAL A C 1
ATOM 1420 O O . VAL A 1 187 ? -13.949 0.072 4.595 1.00 87.31 187 VAL A O 1
ATOM 1423 N N . ARG A 1 188 ? -15.796 -1.020 5.266 1.00 92.75 188 ARG A N 1
ATOM 1424 C CA . ARG A 1 188 ? -16.283 -0.007 6.208 1.00 92.75 188 ARG A CA 1
ATOM 1425 C C . ARG A 1 188 ? -16.615 -0.689 7.529 1.00 92.75 188 ARG A C 1
ATOM 1427 O O . ARG A 1 188 ? -17.109 -1.813 7.523 1.00 92.75 188 ARG A O 1
ATOM 1434 N N . LEU A 1 189 ? -16.335 0.005 8.624 1.00 93.62 189 LEU A N 1
ATOM 1435 C CA . LEU A 1 189 ? -16.812 -0.368 9.950 1.00 93.62 189 LEU A CA 1
ATOM 1436 C C . LEU A 1 189 ? -18.337 -0.130 10.005 1.00 93.62 189 LEU A C 1
ATOM 1438 O O . LEU A 1 189 ? -18.743 1.005 9.735 1.00 93.62 189 LEU A O 1
ATOM 1442 N N . PRO A 1 190 ? -19.172 -1.165 10.229 1.00 93.88 190 PRO A N 1
ATOM 1443 C CA . PRO A 1 190 ? -20.630 -1.069 10.099 1.00 93.88 190 PRO A CA 1
ATOM 1444 C C . PRO A 1 190 ? -21.291 0.025 10.947 1.00 93.88 190 PRO A C 1
ATOM 1446 O O . PRO A 1 190 ? -22.149 0.752 10.458 1.00 93.88 190 PRO A O 1
ATOM 1449 N N . GLU A 1 191 ? -20.875 0.178 12.194 1.00 95.69 191 GLU A N 1
ATOM 1450 C CA . GLU A 1 191 ? -21.360 1.169 13.149 1.00 95.69 191 GLU A CA 1
ATOM 1451 C C . GLU A 1 191 ? -20.552 2.464 13.033 1.00 95.69 191 GLU A C 1
ATOM 1453 O O . GLU A 1 191 ? -21.116 3.526 12.778 1.00 95.69 191 GLU A O 1
ATOM 1458 N N . THR A 1 192 ? -19.221 2.392 13.114 1.00 94.50 192 THR A N 1
ATOM 1459 C CA . THR A 1 192 ? -18.355 3.584 13.155 1.00 94.50 192 THR A CA 1
ATOM 1460 C C . THR A 1 192 ? -18.422 4.413 11.869 1.00 94.50 192 THR A C 1
ATOM 1462 O O . THR A 1 192 ? -18.272 5.636 11.897 1.00 94.50 192 THR A O 1
ATOM 1465 N N . CYS A 1 193 ? -18.638 3.780 10.709 1.00 94.81 193 CYS A N 1
ATOM 1466 C CA . CYS A 1 193 ? -18.797 4.513 9.448 1.00 94.81 193 CYS A CA 1
ATOM 1467 C C . CYS A 1 193 ? -20.239 4.975 9.196 1.00 94.81 193 CYS A C 1
ATOM 1469 O O . CYS A 1 193 ? -20.459 5.747 8.254 1.00 94.81 193 CYS A O 1
ATOM 1471 N N . THR A 1 194 ? -21.216 4.535 9.992 1.00 94.12 194 THR A N 1
ATOM 1472 C CA . THR A 1 194 ? -22.605 4.982 9.850 1.00 94.12 194 THR A CA 1
ATOM 1473 C C . THR A 1 194 ? -22.706 6.466 10.201 1.00 94.12 194 THR A C 1
ATOM 1475 O O . THR A 1 194 ? -22.190 6.926 11.214 1.00 94.12 194 THR A O 1
ATOM 1478 N N . GLY A 1 195 ? -23.307 7.258 9.307 1.00 88.75 195 GLY A N 1
ATOM 1479 C CA . GLY A 1 195 ? -23.405 8.716 9.461 1.00 88.75 195 GLY A CA 1
ATOM 1480 C C . GLY A 1 195 ? -22.082 9.481 9.302 1.00 88.75 195 GLY A C 1
ATOM 1481 O O . GLY A 1 195 ? -22.052 10.701 9.461 1.00 88.75 195 GLY A O 1
ATOM 1482 N N . CYS A 1 196 ? -20.972 8.814 8.964 1.00 93.31 196 CYS A N 1
ATOM 1483 C CA . CYS A 1 196 ? -19.714 9.505 8.701 1.00 93.31 196 CYS A CA 1
ATOM 1484 C C . CYS A 1 196 ? -19.830 10.355 7.427 1.00 93.31 196 CYS A C 1
ATOM 1486 O O . CYS A 1 196 ? -20.124 9.829 6.357 1.00 93.31 196 CYS A O 1
ATOM 1488 N N . ARG A 1 197 ? -19.504 11.653 7.515 1.00 91.75 197 ARG A N 1
ATOM 1489 C CA . ARG A 1 197 ? -19.564 12.597 6.378 1.00 91.75 197 ARG A CA 1
ATOM 1490 C C . ARG A 1 197 ? -18.775 12.157 5.142 1.00 91.75 197 ARG A C 1
ATOM 1492 O O . ARG A 1 197 ? -19.120 12.534 4.033 1.00 91.75 197 ARG A O 1
ATOM 1499 N N . PHE A 1 198 ? -17.711 11.379 5.346 1.00 90.44 198 PHE A N 1
ATOM 1500 C CA . PHE A 1 198 ? -16.870 10.875 4.264 1.00 90.44 198 PHE A CA 1
ATOM 1501 C C . PHE A 1 198 ? -17.383 9.557 3.688 1.00 90.44 198 PHE A C 1
ATOM 1503 O O . PHE A 1 198 ? -16.898 9.140 2.644 1.00 90.44 198 PHE A O 1
ATOM 1510 N N . ASN A 1 199 ? -18.306 8.858 4.361 1.00 90.56 199 ASN A N 1
ATOM 1511 C CA . ASN A 1 199 ? -18.796 7.551 3.932 1.00 90.56 199 ASN A CA 1
ATOM 1512 C C . ASN A 1 199 ? -19.754 7.680 2.738 1.00 90.56 199 ASN A C 1
ATOM 1514 O O . ASN A 1 199 ? -20.954 7.454 2.834 1.00 90.56 199 ASN A O 1
ATOM 1518 N N . ASN A 1 200 ? -19.175 8.063 1.610 1.00 86.00 200 ASN A N 1
ATOM 1519 C CA . ASN A 1 200 ? -19.769 8.168 0.295 1.00 86.00 200 ASN A CA 1
ATOM 1520 C C . ASN A 1 200 ? -18.767 7.595 -0.731 1.00 86.00 200 ASN A C 1
ATOM 1522 O O . ASN A 1 200 ? -17.714 7.049 -0.369 1.00 86.00 200 ASN A O 1
ATOM 1526 N N . GLU A 1 201 ? -19.117 7.657 -2.012 1.00 78.75 201 GLU A N 1
ATOM 1527 C CA . GLU A 1 201 ? -18.334 7.024 -3.076 1.00 78.75 201 GLU A CA 1
ATOM 1528 C C . GLU A 1 201 ? -17.062 7.782 -3.467 1.00 78.75 201 GLU A C 1
ATOM 1530 O O . GLU A 1 201 ? -16.178 7.174 -4.083 1.00 78.75 201 GLU A O 1
ATOM 1535 N N . THR A 1 202 ? -16.962 9.065 -3.108 1.00 79.81 202 THR A N 1
ATOM 1536 C CA . THR A 1 202 ? -15.913 9.983 -3.570 1.00 79.81 202 THR A CA 1
ATOM 1537 C C . THR A 1 202 ? -14.893 10.300 -2.486 1.00 79.81 202 THR A C 1
ATOM 1539 O O . THR A 1 202 ? -13.700 10.318 -2.772 1.00 79.81 202 THR A O 1
ATOM 1542 N N . ASP A 1 203 ? -15.332 10.489 -1.243 1.00 86.00 203 ASP A N 1
ATOM 1543 C CA . ASP A 1 203 ? -14.528 11.166 -0.222 1.00 86.00 203 ASP A CA 1
ATOM 1544 C C . ASP A 1 203 ? -13.833 10.202 0.739 1.00 86.00 203 ASP A C 1
ATOM 1546 O O . ASP A 1 203 ? -12.785 10.526 1.302 1.00 86.00 203 ASP A O 1
ATOM 1550 N N . CYS A 1 204 ? -14.382 9.002 0.957 1.00 86.75 204 CYS A N 1
ATOM 1551 C CA . CYS A 1 204 ? -13.708 7.989 1.766 1.00 86.75 204 CYS A CA 1
ATOM 1552 C C . CYS A 1 204 ? -12.892 7.055 0.880 1.00 86.75 204 CYS A C 1
ATOM 1554 O O . CYS A 1 204 ? -13.323 5.960 0.491 1.00 86.75 204 CYS A O 1
ATOM 1556 N N . HIS A 1 205 ? -11.674 7.509 0.606 1.00 77.12 205 HIS A N 1
ATOM 1557 C CA . HIS A 1 205 ? -10.756 6.846 -0.305 1.00 77.12 205 HIS A CA 1
ATOM 1558 C C . HIS A 1 205 ? -10.255 5.497 0.228 1.00 77.12 205 HIS A C 1
ATOM 1560 O O . HIS A 1 205 ? -10.151 4.534 -0.525 1.00 77.12 205 HIS A O 1
ATOM 1566 N N . GLU A 1 206 ? -9.970 5.395 1.530 1.00 76.12 206 GLU A N 1
ATOM 1567 C CA . GLU A 1 206 ? -9.302 4.212 2.094 1.00 76.12 206 GLU A CA 1
ATOM 1568 C C . GLU A 1 206 ? -10.264 3.201 2.735 1.00 76.12 206 GLU A C 1
ATOM 1570 O O . GLU A 1 206 ? -10.048 1.987 2.685 1.00 76.12 206 GLU A O 1
ATOM 1575 N N . GLY A 1 207 ? -11.334 3.703 3.353 1.00 86.69 207 GLY A N 1
ATOM 1576 C CA . GLY A 1 207 ? -12.159 2.907 4.255 1.00 86.69 207 GLY A CA 1
ATOM 1577 C C . GLY A 1 207 ? -11.441 2.453 5.506 1.00 86.69 207 GLY A C 1
ATOM 1578 O O . GLY A 1 207 ? -10.480 3.072 5.960 1.00 86.69 207 GLY A O 1
ATOM 1579 N N . PHE A 1 208 ? -11.937 1.357 6.070 1.00 87.12 208 PHE A N 1
ATOM 1580 C CA . PHE A 1 208 ? -11.301 0.716 7.200 1.00 87.12 208 PHE A CA 1
ATOM 1581 C C . PHE A 1 208 ? -10.112 -0.117 6.724 1.00 87.12 208 PHE A C 1
ATOM 1583 O O . PHE A 1 208 ? -10.240 -1.274 6.322 1.00 87.12 208 PHE A O 1
ATOM 1590 N N . TYR A 1 209 ? -8.931 0.496 6.767 1.00 81.62 209 TYR A N 1
ATOM 1591 C CA . TYR A 1 209 ? -7.669 -0.169 6.444 1.00 81.62 209 TYR A CA 1
ATOM 1592 C C . TYR A 1 209 ? -7.230 -1.205 7.475 1.00 81.62 209 TYR A C 1
ATOM 1594 O O . TYR A 1 209 ? -6.433 -2.095 7.174 1.00 81.62 209 TYR A O 1
ATOM 1602 N N . GLY A 1 210 ? -7.774 -1.105 8.679 1.00 83.81 210 GLY A N 1
ATOM 1603 C CA . GLY A 1 210 ? -7.337 -1.844 9.843 1.00 83.81 210 GLY A CA 1
ATOM 1604 C C . GLY A 1 210 ? -6.867 -0.901 10.935 1.00 83.81 210 GLY A C 1
ATOM 1605 O O . GLY A 1 210 ? -6.800 0.319 10.769 1.00 83.81 210 GLY A O 1
ATOM 1606 N N . VAL A 1 211 ? -6.539 -1.503 12.068 1.00 82.19 211 VAL A N 1
ATOM 1607 C CA . VAL A 1 211 ? -6.098 -0.783 13.252 1.00 82.19 211 VAL A CA 1
ATOM 1608 C C . VAL A 1 211 ? -4.703 -0.205 13.036 1.00 82.19 211 VAL A C 1
ATOM 1610 O O . VAL A 1 211 ? -3.781 -0.905 12.608 1.00 82.19 211 VAL A O 1
ATOM 1613 N N . ARG A 1 212 ? -4.540 1.070 13.375 1.00 79.62 212 ARG A N 1
ATOM 1614 C CA . ARG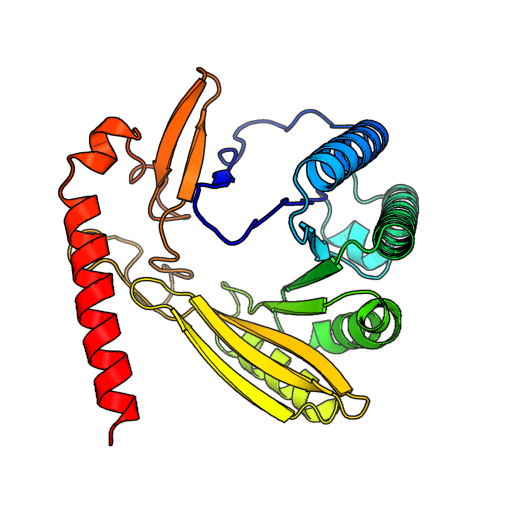 A 1 212 ? -3.252 1.755 13.439 1.00 79.62 212 ARG A CA 1
ATOM 1615 C C . ARG A 1 212 ? -2.983 2.168 14.857 1.00 79.62 212 ARG A C 1
ATOM 1617 O O . ARG A 1 212 ? -3.901 2.537 15.580 1.00 79.62 212 ARG A O 1
ATOM 1624 N N . LEU A 1 213 ? -1.721 2.124 15.235 1.00 74.44 213 LEU A N 1
ATOM 1625 C CA . LEU A 1 213 ? -1.323 2.557 16.549 1.00 74.44 213 LEU A CA 1
ATOM 1626 C C . LEU A 1 213 ? -0.388 3.770 16.437 1.00 74.44 213 LEU A C 1
ATOM 1628 O O . LEU A 1 213 ? 0.324 3.961 15.453 1.00 74.44 213 LEU A O 1
ATOM 1632 N N . TYR A 1 214 ? -0.510 4.685 17.385 1.00 77.44 214 TYR A N 1
ATOM 1633 C CA . TYR A 1 214 ? 0.072 6.017 17.330 1.00 77.44 214 TYR A CA 1
ATOM 1634 C C . TYR A 1 214 ? 0.861 6.289 18.603 1.00 77.44 214 TYR A C 1
ATOM 1636 O O . TYR A 1 214 ? 0.414 5.977 19.708 1.00 77.44 214 TYR A O 1
ATOM 1644 N N . TYR A 1 215 ? 2.064 6.813 18.370 1.00 77.56 215 TYR A N 1
ATOM 1645 C CA . TYR A 1 215 ? 3.093 7.241 19.315 1.00 77.56 215 TYR A CA 1
ATOM 1646 C C . TYR A 1 215 ? 2.968 8.675 19.810 1.00 77.56 215 TYR A C 1
ATOM 1648 O O . TYR A 1 215 ? 3.496 9.524 19.090 1.00 77.56 215 TYR A O 1
ATOM 1656 N N . ASP A 1 216 ? 2.295 9.026 20.906 1.00 79.25 216 ASP A N 1
ATOM 1657 C CA . ASP A 1 216 ? 2.209 10.455 21.245 1.00 79.25 216 ASP A CA 1
ATOM 1658 C C . ASP A 1 216 ? 3.465 11.003 21.953 1.00 79.25 216 ASP A C 1
ATOM 1660 O O . ASP A 1 216 ? 4.298 10.278 22.500 1.00 79.25 216 ASP A O 1
ATOM 1664 N N . ARG A 1 217 ? 3.612 12.335 21.947 1.00 82.44 217 ARG A N 1
ATOM 1665 C CA . ARG A 1 217 ? 4.770 13.029 22.541 1.00 82.44 217 ARG A CA 1
ATOM 1666 C C . ARG A 1 217 ? 4.833 12.933 24.068 1.00 82.44 217 ARG A C 1
ATOM 1668 O O . ARG A 1 217 ? 5.860 13.284 24.641 1.00 82.44 217 ARG A O 1
ATOM 1675 N N . THR A 1 218 ? 3.748 12.513 24.713 1.00 83.19 218 THR A N 1
ATOM 1676 C CA . THR A 1 218 ? 3.664 12.311 26.165 1.00 83.19 218 THR A CA 1
ATOM 1677 C C . THR A 1 218 ? 4.007 10.880 26.570 1.00 83.19 218 THR A C 1
ATOM 1679 O O . THR A 1 218 ? 4.012 10.560 27.755 1.00 83.19 218 THR A O 1
ATOM 1682 N N . GLY A 1 219 ? 4.331 10.027 25.595 1.00 80.06 219 GLY A N 1
ATOM 1683 C CA . GLY A 1 219 ? 4.694 8.641 25.823 1.00 80.06 219 GLY A CA 1
ATOM 1684 C C . GLY A 1 219 ? 3.497 7.699 25.904 1.00 80.06 219 GLY A C 1
ATOM 1685 O O . GLY A 1 219 ? 3.597 6.645 26.531 1.00 80.06 219 GLY A O 1
ATOM 1686 N N . ARG A 1 220 ? 2.356 8.070 25.309 1.00 77.50 220 ARG A N 1
ATOM 1687 C CA . ARG A 1 220 ? 1.132 7.262 25.337 1.00 77.50 220 ARG A CA 1
ATOM 1688 C C . ARG A 1 220 ? 0.799 6.674 23.976 1.00 77.50 220 ARG A C 1
ATOM 1690 O O . ARG A 1 220 ? 1.026 7.271 22.923 1.00 77.50 220 ARG A O 1
ATOM 1697 N N . TYR A 1 221 ? 0.232 5.477 24.041 1.00 77.12 221 TYR A N 1
ATOM 1698 C CA . TYR A 1 221 ? -0.229 4.711 22.899 1.00 77.12 221 TYR A CA 1
ATOM 1699 C C . TYR A 1 221 ? -1.692 5.015 22.602 1.00 77.12 221 TYR A C 1
ATOM 1701 O O . TYR A 1 221 ? -2.545 4.904 23.484 1.00 77.12 221 TYR A O 1
ATOM 1709 N N . HIS A 1 222 ? -1.973 5.323 21.341 1.00 79.50 222 HIS A N 1
ATOM 1710 C CA . HIS A 1 222 ? -3.332 5.515 20.839 1.00 79.50 222 HIS A CA 1
ATOM 1711 C C . HIS A 1 222 ? -3.625 4.557 19.699 1.00 79.50 222 HIS A C 1
ATOM 1713 O O . HIS A 1 222 ? -2.728 4.169 18.957 1.00 79.50 222 HIS A O 1
ATOM 1719 N N . VAL A 1 223 ? -4.885 4.192 19.543 1.00 80.81 223 VAL A N 1
ATOM 1720 C CA . VAL A 1 223 ? -5.386 3.296 18.516 1.00 80.81 223 VAL A CA 1
ATOM 1721 C C . VAL A 1 223 ? -6.348 4.074 17.634 1.00 80.81 223 VAL A C 1
ATOM 1723 O O . VAL A 1 223 ? -7.390 4.511 18.105 1.00 80.81 223 VAL A O 1
ATOM 1726 N N . GLY A 1 224 ? -6.013 4.240 16.358 1.00 84.38 224 GLY A N 1
ATOM 1727 C CA . GLY A 1 224 ? -6.888 4.874 15.376 1.00 84.38 224 GLY A CA 1
ATOM 1728 C C . GLY A 1 224 ? -7.337 3.897 14.299 1.00 84.38 224 GLY A C 1
ATOM 1729 O O . GLY A 1 224 ? -6.624 2.964 13.919 1.00 84.38 224 GLY A O 1
ATOM 1730 N N . VAL A 1 225 ? -8.545 4.132 13.799 1.00 84.44 225 VAL A N 1
ATOM 1731 C CA . VAL A 1 225 ? -9.233 3.254 12.838 1.00 84.44 225 VAL A CA 1
ATOM 1732 C C . VAL A 1 225 ? -9.504 3.923 11.490 1.00 84.44 225 VAL A C 1
ATOM 1734 O O . VAL A 1 225 ? -9.984 3.278 10.563 1.00 84.44 225 VAL A O 1
ATOM 1737 N N . CYS A 1 226 ? -9.176 5.208 11.341 1.00 86.88 226 CYS A N 1
ATOM 1738 C CA . CYS A 1 226 ? -9.381 5.959 10.105 1.00 86.88 226 CYS A CA 1
ATOM 1739 C C . CYS A 1 226 ? -8.250 6.969 9.876 1.00 86.88 226 CYS A C 1
ATOM 1741 O O . CYS A 1 226 ? -7.936 7.758 10.762 1.00 86.88 226 CYS A O 1
ATOM 1743 N N . ILE A 1 227 ? -7.671 7.002 8.669 1.00 82.81 227 ILE A N 1
ATOM 1744 C CA . ILE A 1 227 ? -6.631 7.991 8.331 1.00 82.81 227 ILE A CA 1
ATOM 1745 C C . ILE A 1 227 ? -7.168 9.420 8.232 1.00 82.81 227 ILE A C 1
ATOM 1747 O O . ILE A 1 227 ? -6.447 10.369 8.514 1.00 82.81 227 ILE A O 1
ATOM 1751 N N . GLN A 1 228 ? -8.427 9.571 7.814 1.00 86.06 228 GLN A N 1
ATOM 1752 C CA . GLN A 1 228 ? -9.056 10.871 7.558 1.00 86.06 228 GLN A CA 1
ATOM 1753 C C . GLN A 1 228 ? -9.721 11.460 8.814 1.00 86.06 228 GLN A C 1
ATOM 1755 O O . GLN A 1 228 ? -10.172 12.604 8.793 1.00 86.06 228 GLN A O 1
ATOM 1760 N N . ARG A 1 229 ? -9.820 10.679 9.899 1.00 89.44 229 ARG A N 1
ATOM 1761 C CA . ARG A 1 229 ? -10.534 11.024 11.136 1.00 89.44 229 ARG A CA 1
ATOM 1762 C C . ARG A 1 229 ? -9.697 10.640 12.353 1.00 89.44 229 ARG A C 1
ATOM 1764 O O . ARG A 1 229 ? -9.913 9.599 12.968 1.00 89.44 229 ARG A O 1
ATOM 1771 N N . MET A 1 230 ? -8.727 11.490 12.690 1.00 86.75 230 MET A N 1
ATOM 1772 C CA . MET A 1 230 ? -7.891 11.307 13.886 1.00 86.75 230 MET A CA 1
ATOM 1773 C C . MET A 1 230 ? -8.694 11.401 15.188 1.00 86.75 230 MET A C 1
ATOM 1775 O O . MET A 1 230 ? -8.275 10.835 16.190 1.00 86.75 230 MET A O 1
ATOM 1779 N N . ASP A 1 231 ? -9.854 12.056 15.161 1.00 91.00 231 ASP A N 1
ATOM 1780 C CA . ASP A 1 231 ? -10.819 12.113 16.261 1.00 91.00 231 ASP A CA 1
ATOM 1781 C C . ASP A 1 231 ? -11.457 10.752 16.590 1.00 91.00 231 ASP A C 1
ATOM 1783 O O . ASP A 1 231 ? -12.013 10.591 17.667 1.00 91.00 231 ASP A O 1
ATOM 1787 N N . LEU A 1 232 ? -11.329 9.754 15.705 1.00 90.62 232 LEU A N 1
ATOM 1788 C CA . LEU A 1 232 ? -11.683 8.356 15.984 1.00 90.62 232 LEU A CA 1
ATOM 1789 C C . LEU A 1 232 ? -10.522 7.566 16.616 1.00 90.62 232 LEU A C 1
ATOM 1791 O O . LEU A 1 232 ? -10.530 6.334 16.593 1.00 90.62 232 LEU A O 1
ATOM 1795 N N . SER A 1 233 ? -9.489 8.249 17.112 1.00 89.00 233 SER A N 1
ATOM 1796 C CA . SER A 1 233 ? -8.406 7.606 17.857 1.00 89.00 233 SER A CA 1
ATOM 1797 C C . SER A 1 233 ? -8.742 7.573 19.341 1.00 89.00 233 SER A C 1
ATOM 1799 O O . SER A 1 233 ? -9.116 8.593 19.912 1.00 89.00 233 SER A O 1
ATOM 1801 N N . LEU A 1 234 ? -8.570 6.410 19.957 1.00 85.31 234 LEU A N 1
ATOM 1802 C CA . LEU A 1 234 ? -8.752 6.191 21.391 1.00 85.31 234 LEU A CA 1
ATOM 1803 C C . LEU A 1 234 ? -7.398 5.925 22.043 1.00 85.31 234 LEU A C 1
ATOM 1805 O O . LEU A 1 234 ? -6.480 5.450 21.370 1.00 85.31 234 LEU A O 1
ATOM 1809 N N . SER A 1 235 ? -7.262 6.145 23.349 1.00 86.50 235 SER A N 1
ATOM 1810 C CA . SER A 1 235 ? -6.122 5.559 24.060 1.00 86.50 235 SER A CA 1
ATOM 1811 C C . SER A 1 235 ? -6.175 4.028 23.973 1.00 86.50 235 SER A C 1
ATOM 1813 O O . SER A 1 235 ? -7.227 3.434 23.717 1.00 86.50 235 SER A O 1
ATOM 1815 N N . LEU A 1 236 ? -5.035 3.360 24.164 1.00 79.00 236 LEU A N 1
ATOM 1816 C CA . LEU A 1 236 ? -4.984 1.896 24.108 1.00 79.00 236 LEU A CA 1
ATOM 1817 C C . LEU A 1 236 ? -5.977 1.235 25.084 1.00 79.00 236 LEU A C 1
ATOM 1819 O O . LEU A 1 236 ? -6.677 0.305 24.689 1.00 79.00 236 LEU A O 1
ATOM 1823 N N . ASP A 1 237 ? -6.068 1.731 26.318 1.00 81.00 237 ASP A N 1
ATOM 1824 C CA .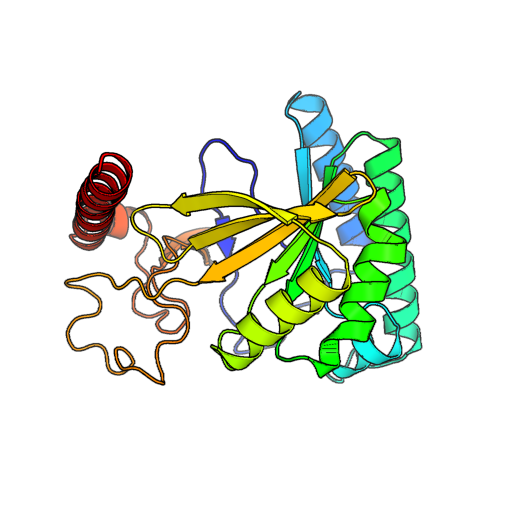 ASP A 1 237 ? -6.940 1.157 27.350 1.00 81.00 237 ASP A CA 1
ATOM 1825 C C . ASP A 1 237 ? -8.430 1.359 27.024 1.00 81.00 237 ASP A C 1
ATOM 1827 O O . ASP A 1 237 ? -9.233 0.426 27.137 1.00 81.00 237 ASP A O 1
ATOM 1831 N N . GLU A 1 238 ? -8.796 2.548 26.534 1.00 90.06 238 GLU A N 1
ATOM 1832 C CA . GLU A 1 238 ? -10.151 2.829 26.045 1.00 90.06 238 GLU A CA 1
ATOM 1833 C C . GLU A 1 238 ? -10.501 1.930 24.857 1.00 90.06 238 GLU A C 1
ATOM 1835 O O . GLU A 1 238 ? -11.564 1.316 24.838 1.00 90.06 238 GLU A O 1
ATOM 1840 N N . PHE A 1 239 ? -9.597 1.772 23.886 1.00 85.44 239 PHE A N 1
ATOM 1841 C CA . PHE A 1 239 ? -9.831 0.904 22.734 1.00 85.44 239 PHE A CA 1
ATOM 1842 C C . PHE A 1 239 ? -10.124 -0.542 23.151 1.00 85.44 239 PHE A C 1
ATOM 1844 O O . PHE A 1 239 ? -11.080 -1.140 22.655 1.00 85.44 239 PHE A O 1
ATOM 1851 N N . LEU A 1 240 ? -9.342 -1.101 24.081 1.00 81.69 240 LEU A N 1
ATOM 1852 C CA . LEU A 1 240 ? -9.478 -2.493 24.530 1.00 81.69 240 LEU A CA 1
ATOM 1853 C C . LEU A 1 240 ? -10.833 -2.799 25.187 1.00 81.69 240 LEU A C 1
ATOM 1855 O O . LEU A 1 240 ? -11.278 -3.952 25.154 1.00 81.69 240 LEU A O 1
ATOM 1859 N N . THR A 1 241 ? -11.479 -1.780 25.751 1.00 85.44 241 THR A N 1
ATOM 1860 C CA . THR A 1 241 ? -12.770 -1.880 26.449 1.00 85.44 241 THR A CA 1
ATOM 1861 C C . THR A 1 241 ? -13.945 -1.294 25.656 1.00 85.44 241 THR A C 1
ATOM 1863 O O . THR A 1 241 ? -15.096 -1.504 26.030 1.00 85.44 241 THR A O 1
ATOM 1866 N N . SER A 1 242 ? -13.677 -0.602 24.546 1.00 90.69 242 SER A N 1
ATOM 1867 C CA . SER A 1 242 ? -14.688 0.039 23.698 1.00 90.69 242 SER A CA 1
ATOM 1868 C C . SER A 1 242 ? -15.496 -0.937 22.833 1.00 90.69 242 SER A C 1
ATOM 1870 O O . SER A 1 242 ? -15.032 -2.025 22.480 1.00 90.69 242 SER A O 1
ATOM 1872 N N . SER A 1 243 ? -16.674 -0.488 22.386 1.00 94.50 243 SER A N 1
ATOM 1873 C CA . SER A 1 243 ? -17.469 -1.171 21.353 1.00 94.50 243 SER A CA 1
ATOM 1874 C C . SER A 1 243 ? -16.739 -1.274 20.011 1.00 94.50 243 SER A C 1
ATOM 1876 O O . SER A 1 243 ? -16.928 -2.249 19.290 1.00 94.50 243 SER A O 1
ATOM 1878 N N . LEU A 1 244 ? -15.840 -0.332 19.706 1.00 88.06 244 LEU A N 1
ATOM 1879 C CA . LEU A 1 244 ? -15.051 -0.313 18.473 1.00 88.06 244 LEU A CA 1
ATOM 1880 C C . LEU A 1 244 ? -14.190 -1.576 18.311 1.00 88.06 244 LEU A C 1
ATOM 1882 O O . LEU A 1 244 ? -14.034 -2.088 17.203 1.00 88.06 244 LEU A O 1
ATOM 1886 N N . ARG A 1 245 ? -13.651 -2.121 19.410 1.00 88.94 245 ARG A N 1
ATOM 1887 C CA . ARG A 1 245 ? -12.942 -3.408 19.378 1.00 88.94 245 ARG A CA 1
ATOM 1888 C C . ARG A 1 245 ? -13.875 -4.539 18.949 1.00 88.94 245 ARG A C 1
ATOM 1890 O O . ARG A 1 245 ? -13.474 -5.348 18.112 1.00 88.94 245 ARG A O 1
ATOM 1897 N N . SER A 1 246 ? -15.067 -4.614 19.538 1.00 88.88 246 SER A N 1
ATOM 1898 C CA . SER A 1 246 ? -16.055 -5.650 19.218 1.00 88.88 246 SER A CA 1
ATOM 1899 C C . SER A 1 246 ? -16.491 -5.545 17.760 1.00 88.88 246 SER A C 1
ATOM 1901 O O . SER A 1 246 ? -16.378 -6.521 17.030 1.00 88.88 246 SER A O 1
ATOM 1903 N N . GLU A 1 247 ? -16.817 -4.339 17.293 1.00 94.44 247 GLU A N 1
ATOM 1904 C CA . GLU A 1 247 ? -17.191 -4.075 15.902 1.00 94.44 247 GLU A CA 1
ATOM 1905 C C . GLU A 1 247 ? -16.129 -4.568 14.899 1.00 94.44 247 GLU A C 1
ATOM 1907 O O . GLU A 1 247 ? -16.449 -5.197 13.889 1.00 94.44 247 GLU A O 1
ATOM 1912 N N . ILE A 1 248 ? -14.844 -4.314 15.173 1.00 88.62 248 ILE A N 1
ATOM 1913 C CA . ILE A 1 248 ? -13.736 -4.769 14.317 1.00 88.62 248 ILE A CA 1
ATOM 1914 C C . ILE A 1 248 ? -13.652 -6.299 14.276 1.00 88.62 248 ILE A C 1
ATOM 1916 O O . ILE A 1 248 ? -13.380 -6.874 13.217 1.00 88.62 248 ILE A O 1
ATOM 1920 N N . LEU A 1 249 ? -13.840 -6.960 15.421 1.00 86.12 249 LEU A N 1
ATOM 1921 C CA . LEU A 1 249 ? -13.813 -8.420 15.512 1.00 86.12 249 LEU A CA 1
ATOM 1922 C C . LEU A 1 249 ? -15.008 -9.033 14.774 1.00 86.12 249 LEU A C 1
ATOM 1924 O O . LEU A 1 249 ? -14.808 -9.925 13.951 1.00 86.12 249 LEU A O 1
ATOM 1928 N N . ASP A 1 250 ? -16.204 -8.484 14.972 1.00 92.38 250 ASP A N 1
ATOM 1929 C CA . ASP A 1 250 ? -17.432 -8.941 14.323 1.00 92.38 250 ASP A CA 1
ATOM 1930 C C . ASP A 1 250 ? -17.359 -8.766 12.800 1.00 92.38 250 ASP A C 1
ATOM 1932 O O . ASP A 1 250 ? -17.708 -9.679 12.043 1.00 92.38 250 ASP A O 1
ATOM 1936 N N . LEU A 1 251 ? -16.825 -7.631 12.328 1.00 89.81 251 LEU A N 1
ATOM 1937 C CA . LEU A 1 251 ? -16.560 -7.393 10.908 1.00 89.81 251 LEU A CA 1
ATOM 1938 C C . LEU A 1 251 ? -15.581 -8.430 10.342 1.00 89.81 251 LEU A C 1
ATOM 1940 O O . LEU A 1 251 ? -15.814 -8.971 9.256 1.00 89.81 251 LEU A O 1
ATOM 1944 N N . ARG A 1 252 ? -14.481 -8.706 11.054 1.00 88.38 252 ARG A N 1
ATOM 1945 C CA . ARG A 1 252 ? -13.474 -9.691 10.635 1.00 88.38 252 ARG A CA 1
ATOM 1946 C C . ARG A 1 252 ? -14.082 -11.079 10.513 1.00 88.38 252 ARG A C 1
ATOM 1948 O O . ARG A 1 252 ? -13.878 -11.727 9.487 1.00 88.38 252 ARG A O 1
ATOM 1955 N N . ASP A 1 253 ? -14.802 -11.525 11.532 1.00 88.25 253 ASP A N 1
ATOM 1956 C CA . ASP A 1 253 ? -15.322 -12.888 11.604 1.00 88.25 253 ASP A CA 1
ATOM 1957 C C . ASP A 1 253 ? -16.434 -13.090 10.565 1.00 88.25 253 ASP A C 1
ATOM 1959 O O . ASP A 1 253 ? -16.378 -14.028 9.763 1.00 88.25 253 ASP A O 1
ATOM 1963 N N . SER A 1 254 ? -17.356 -12.128 10.453 1.00 92.56 254 SER A N 1
ATOM 1964 C CA . SER A 1 254 ? -18.399 -12.120 9.418 1.00 92.56 254 SER A CA 1
ATOM 1965 C C . SER A 1 254 ? -17.809 -12.143 8.006 1.00 92.56 254 SER A C 1
ATOM 1967 O O . SER A 1 254 ? -18.245 -12.903 7.135 1.00 92.56 254 SER A O 1
ATOM 1969 N N . GLU A 1 255 ? -16.782 -11.325 7.752 1.00 90.19 255 GLU A N 1
ATOM 1970 C CA . GLU A 1 255 ? -16.140 -11.293 6.445 1.00 90.19 255 GLU A CA 1
ATOM 1971 C C . GLU A 1 255 ? -15.357 -12.577 6.147 1.00 90.19 255 GLU A C 1
ATOM 1973 O O . GLU A 1 255 ? -15.401 -13.058 5.012 1.00 90.19 255 GLU A O 1
ATOM 1978 N N . TYR A 1 256 ? -14.668 -13.143 7.137 1.00 88.88 256 TYR A N 1
ATOM 1979 C CA . TYR A 1 256 ? -13.927 -14.392 6.990 1.00 88.88 256 TYR A CA 1
ATOM 1980 C C . TYR A 1 256 ? -14.853 -15.537 6.569 1.00 88.88 256 TYR A C 1
ATOM 1982 O O . TYR A 1 256 ? -14.579 -16.216 5.574 1.00 88.88 256 TYR A O 1
ATOM 1990 N N . HIS A 1 257 ? -15.990 -15.697 7.253 1.00 92.38 257 HIS A N 1
ATOM 1991 C CA . HIS A 1 257 ? -16.995 -16.698 6.896 1.00 92.38 257 HIS A CA 1
ATOM 1992 C C . HIS A 1 257 ? -17.521 -16.498 5.471 1.00 92.38 257 HIS A C 1
ATOM 1994 O O . HIS A 1 257 ? -17.549 -17.446 4.682 1.00 92.38 257 HIS A O 1
ATOM 2000 N N . ARG A 1 258 ? -17.846 -15.256 5.091 1.00 90.81 258 ARG A N 1
ATOM 2001 C CA . ARG A 1 258 ? -18.304 -14.925 3.734 1.00 90.81 258 ARG A CA 1
ATOM 2002 C C . ARG A 1 258 ? -17.258 -15.246 2.660 1.00 90.81 258 ARG A C 1
ATOM 2004 O O . ARG A 1 258 ? -17.605 -15.775 1.606 1.00 90.81 258 ARG A O 1
ATOM 2011 N N . LEU A 1 259 ? -15.989 -14.902 2.889 1.00 86.94 259 LEU A N 1
ATOM 2012 C CA . LEU A 1 259 ? -14.905 -15.138 1.927 1.00 86.94 259 LEU A CA 1
ATOM 2013 C C . LEU A 1 259 ? -14.609 -16.631 1.746 1.00 86.94 259 LEU A C 1
ATOM 2015 O O . LEU A 1 259 ? -14.322 -17.053 0.627 1.00 86.94 259 LEU A O 1
ATOM 2019 N N . ASN A 1 260 ? -14.712 -17.424 2.814 1.00 86.62 260 ASN A N 1
ATOM 2020 C CA . ASN A 1 260 ? -14.540 -18.872 2.734 1.00 86.62 260 ASN A CA 1
ATOM 2021 C C . ASN A 1 260 ? -15.720 -19.564 2.049 1.00 86.62 260 ASN A C 1
ATOM 2023 O O . ASN A 1 260 ? -15.494 -20.435 1.214 1.00 86.62 260 ASN A O 1
ATOM 2027 N N . ALA A 1 261 ? -16.959 -19.145 2.322 1.00 85.69 261 ALA A N 1
ATOM 2028 C CA . ALA A 1 261 ? -18.134 -19.696 1.647 1.00 85.69 261 ALA A CA 1
ATOM 2029 C C . ALA A 1 261 ? -18.070 -19.494 0.121 1.00 85.69 261 ALA A C 1
ATOM 2031 O O . ALA A 1 261 ? -18.358 -20.413 -0.636 1.00 85.69 261 ALA A O 1
ATOM 2032 N N . ARG A 1 262 ? -17.597 -18.327 -0.342 1.00 75.75 262 ARG A N 1
ATOM 2033 C CA . ARG A 1 262 ? -17.413 -18.021 -1.777 1.00 75.75 262 ARG A CA 1
ATOM 2034 C C . ARG A 1 262 ? -16.281 -18.793 -2.463 1.00 75.75 262 ARG A C 1
ATOM 2036 O O . ARG A 1 262 ? -16.170 -18.708 -3.676 1.00 75.75 262 ARG A O 1
ATOM 2043 N N . ARG A 1 263 ? -15.398 -19.455 -1.709 1.00 62.41 263 ARG A N 1
ATOM 2044 C CA . ARG A 1 263 ? -14.340 -20.321 -2.261 1.00 62.41 263 ARG A CA 1
ATOM 2045 C C . ARG A 1 263 ? -14.777 -21.779 -2.390 1.00 62.41 263 ARG A C 1
ATOM 2047 O O . ARG A 1 263 ? -14.099 -22.535 -3.073 1.00 62.41 263 ARG A O 1
ATOM 2054 N N . ALA A 1 264 ? -15.834 -22.172 -1.682 1.00 55.31 264 ALA A N 1
ATOM 2055 C CA . ALA A 1 264 ? -16.319 -23.547 -1.623 1.00 55.31 264 ALA A CA 1
ATOM 2056 C C . ALA A 1 264 ? -17.412 -23.859 -2.665 1.00 55.31 264 ALA A C 1
ATOM 2058 O O . ALA A 1 264 ? -17.835 -25.009 -2.754 1.00 55.31 264 ALA A O 1
ATOM 2059 N N . GLY A 1 265 ? -17.861 -22.860 -3.431 1.00 37.19 265 GLY A N 1
ATOM 2060 C CA . GLY A 1 265 ? -18.764 -22.994 -4.578 1.00 37.19 265 GLY A CA 1
ATOM 2061 C C . GLY A 1 265 ? -18.175 -22.318 -5.804 1.00 37.19 265 GLY A C 1
ATOM 2062 O O . GLY A 1 265 ? -18.621 -22.673 -6.912 1.00 37.19 265 GLY A O 1
#

Secondary structure (DSSP, 8-state):
---------SSS---EEPPPPSS------HHHHHHHHHHHHHHHHHHTS--EEEEE-S-SSHHHHHHTS-GGG--HHHHHHHHHHHHHHHHHHHHTTPEEEEEEEE-SGGGHHHHHHIIIIITTTEEEEEEE-TTTHHHHHHHHHHHHHHTT-EEEEEEE-TTSSEEEEEEE-TTS-EEEEEEE-----TTTTTT-TT-STTT-SS-----EEEE-TTS-EEEES-SS-GGG-EEHHHHHHSHHHHHHHHHHHHHHHHHHHTT--

pLDDT: mean 74.32, std 23.12, range [21.91, 97.69]